Protein AF-0000000076599407 (afdb_homodimer)

Solvent-accessible surface area (backbone atoms only — not comparable to full-atom values): 10857 Å² total; per-residue (Å²): 114,56,77,75,60,57,83,47,80,87,43,58,66,70,56,34,50,52,48,50,48,40,48,52,50,46,65,68,53,85,47,37,65,60,35,19,53,42,29,48,51,42,21,50,52,31,44,50,53,22,51,53,41,62,70,47,72,90,51,58,64,52,60,31,49,18,54,22,26,17,29,44,22,24,20,53,44,35,41,38,49,22,49,44,26,49,52,52,40,57,50,48,72,65,35,73,89,56,64,80,76,72,77,128,111,57,74,78,59,57,82,46,78,88,43,59,66,70,57,35,51,53,49,49,50,42,46,50,50,46,65,68,53,85,48,35,64,60,36,20,53,42,29,49,52,41,20,51,51,30,45,51,51,22,50,53,42,64,69,47,71,90,52,58,65,51,59,30,48,18,54,22,27,17,29,43,23,24,21,52,45,33,43,38,49,21,50,44,26,49,51,52,40,58,50,48,72,65,34,74,89,54,63,79,75,72,76,128

Foldseek 3Di:
DQLVPPPPVVFDPVLVVLLSVLSVVLVPDDQLLVNLVSLLVNLVSLQVRLVVLCVDPPDDNVVSNVSSVVSNVVSVVSNVVSVVSVVVNVVLPPPVVDPPPPDD/DQLVPPDPVVFDPVLNVLLSVLSVVLVPDDQLLVNLVSLLVNLVSLQVRLVVLCVDPPDDNVVSNVVSVVSNVVSVVSNVVSVVSVVVNVVLCPPVVDPPPPDD

Radius of gyration: 18.5 Å; Cα contacts (8 Å, |Δi|>4): 239; chains: 2; bounding box: 39×59×47 Å

Structure (mmCIF, N/CA/C/O backbone):
data_AF-0000000076599407-model_v1
#
loop_
_entity.id
_entity.type
_entity.pdbx_description
1 polymer 'Uncharacterized protein'
#
loop_
_atom_site.group_PDB
_atom_site.id
_atom_site.type_symbol
_atom_site.label_atom_id
_atom_site.label_alt_id
_atom_site.label_comp_id
_atom_site.label_asym_id
_atom_site.label_entity_id
_atom_site.label_seq_id
_atom_site.pdbx_PDB_ins_code
_atom_site.Cartn_x
_atom_site.Cartn_y
_atom_site.Cartn_z
_atom_site.occupancy
_atom_site.B_iso_or_equiv
_atom_site.auth_seq_id
_atom_site.auth_comp_id
_atom_site.auth_asym_id
_atom_site.auth_atom_id
_atom_site.pdbx_PDB_model_num
ATOM 1 N N . MET A 1 1 ? 4.125 4.176 -12.742 1 31.23 1 MET A N 1
ATOM 2 C CA . MET A 1 1 ? 4.941 4.629 -11.617 1 31.23 1 MET A CA 1
ATOM 3 C C . MET A 1 1 ? 5.691 3.465 -10.984 1 31.23 1 MET A C 1
ATOM 5 O O . MET A 1 1 ? 5.105 2.408 -10.734 1 31.23 1 MET A O 1
ATOM 9 N N . THR A 1 2 ? 6.969 3.262 -11.211 1 39.69 2 THR A N 1
ATOM 10 C CA . THR A 1 2 ? 7.883 2.314 -10.578 1 39.69 2 THR A CA 1
ATOM 11 C C . THR A 1 2 ? 8.008 2.598 -9.086 1 39.69 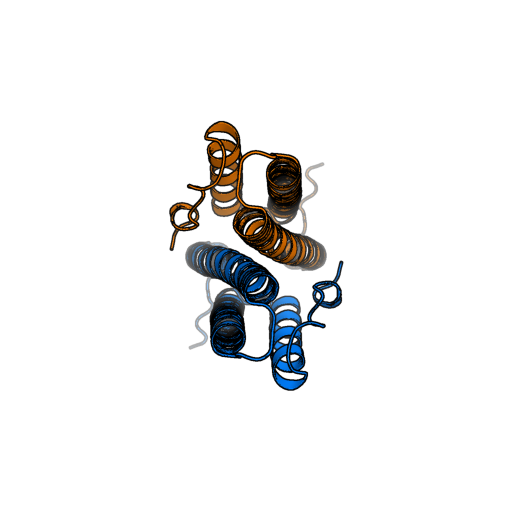2 THR A C 1
ATOM 13 O O . THR A 1 2 ? 7.574 3.65 -8.609 1 39.69 2 THR A O 1
ATOM 16 N N . ALA A 1 3 ? 8.266 1.554 -8.273 1 40.09 3 ALA A N 1
ATOM 17 C CA . ALA A 1 3 ? 8.68 1.825 -6.895 1 40.09 3 ALA A CA 1
ATOM 18 C C . ALA A 1 3 ? 9.359 3.186 -6.785 1 40.09 3 ALA A C 1
ATOM 20 O O . ALA A 1 3 ? 9.281 3.844 -5.746 1 40.09 3 ALA A O 1
ATOM 21 N N . ALA A 1 4 ? 9.82 3.668 -7.84 1 42.41 4 ALA A N 1
ATOM 22 C CA . ALA A 1 4 ? 10.617 4.883 -7.973 1 42.41 4 ALA A CA 1
ATOM 23 C C . ALA A 1 4 ? 9.742 6.129 -7.836 1 42.41 4 ALA A C 1
ATOM 25 O O . ALA A 1 4 ? 10.234 7.207 -7.492 1 42.41 4 ALA A O 1
ATOM 26 N N . ASP A 1 5 ? 8.5 5.879 -8.062 1 44.56 5 ASP A N 1
ATOM 27 C CA . ASP A 1 5 ? 7.742 7.121 -8.188 1 44.56 5 ASP A CA 1
ATOM 28 C C . ASP A 1 5 ? 7.117 7.516 -6.848 1 44.56 5 ASP A C 1
ATOM 30 O O . ASP A 1 5 ? 6.348 8.477 -6.777 1 44.56 5 ASP A O 1
ATOM 34 N N . VAL A 1 6 ? 7.281 6.707 -5.867 1 51.91 6 VAL A N 1
ATOM 35 C CA . VAL A 1 6 ? 6.805 7.168 -4.566 1 51.91 6 VAL A CA 1
ATOM 36 C C . VAL A 1 6 ? 7.762 8.219 -4.012 1 51.91 6 VAL A C 1
ATOM 38 O O . VAL A 1 6 ? 8.953 7.957 -3.83 1 51.91 6 VAL A O 1
ATOM 41 N N . PRO A 1 7 ? 7.348 9.484 -3.973 1 57.44 7 PRO A N 1
ATOM 42 C CA . PRO A 1 7 ? 8.289 10.492 -3.477 1 57.44 7 PRO A CA 1
ATOM 43 C C . PRO A 1 7 ? 8.766 10.211 -2.055 1 57.44 7 PRO A C 1
ATOM 45 O O . PRO A 1 7 ? 7.953 10.094 -1.135 1 57.44 7 PRO A O 1
ATOM 48 N N . PHE A 1 8 ? 10.094 9.812 -2.061 1 66.62 8 PHE A N 1
ATOM 49 C CA . PHE A 1 8 ? 10.719 9.594 -0.762 1 66.62 8 PHE A CA 1
ATOM 50 C C . PHE A 1 8 ? 11.531 10.812 -0.347 1 66.62 8 PHE A C 1
ATOM 52 O O . PHE A 1 8 ? 12.414 10.719 0.508 1 66.62 8 PHE A O 1
ATOM 59 N N . SER A 1 9 ? 11.188 11.898 -1.055 1 64.31 9 SER A N 1
ATOM 60 C CA . SER A 1 9 ? 12.016 13.086 -0.853 1 64.31 9 SER A CA 1
ATOM 61 C C . SER A 1 9 ? 11.875 13.625 0.566 1 64.31 9 SER A C 1
ATOM 63 O O . SER A 1 9 ? 12.727 14.375 1.04 1 64.31 9 SER A O 1
ATOM 65 N N . MET A 1 10 ? 10.891 13.234 1.186 1 64.94 10 MET A N 1
ATOM 66 C CA . MET A 1 10 ? 10.664 13.742 2.535 1 64.94 10 MET A CA 1
ATOM 67 C C . MET A 1 10 ? 11.445 12.93 3.562 1 64.94 10 MET A C 1
ATOM 69 O O . MET A 1 10 ? 11.516 13.312 4.734 1 64.94 10 MET A O 1
ATOM 73 N N . TYR A 1 11 ? 12.133 11.891 3.16 1 72.06 11 TYR A N 1
ATOM 74 C CA . TYR A 1 11 ? 12.859 11.008 4.062 1 72.06 11 TYR A CA 1
ATOM 75 C C . TYR A 1 11 ? 14.352 11.297 4.027 1 72.06 11 TYR A C 1
ATOM 77 O O . TYR A 1 11 ? 14.883 11.727 3 1 72.06 11 TYR A O 1
ATOM 85 N N . PRO A 1 12 ? 14.914 11.117 5.305 1 76.75 12 PRO A N 1
ATOM 86 C CA . PRO A 1 12 ? 16.375 11.031 5.215 1 76.75 12 PRO A CA 1
ATOM 87 C C . PRO A 1 12 ? 16.844 10.055 4.141 1 76.75 12 PRO A C 1
ATOM 89 O O . PRO A 1 12 ? 16.172 9.055 3.869 1 76.75 12 PRO A O 1
ATOM 92 N N . ARG A 1 13 ? 18.016 10.391 3.576 1 82.06 13 ARG A N 1
ATOM 93 C CA . ARG A 1 13 ? 18.547 9.633 2.449 1 82.06 13 ARG A CA 1
ATOM 94 C C . ARG A 1 13 ? 18.688 8.148 2.801 1 82.06 13 ARG A C 1
ATOM 96 O O . ARG A 1 13 ? 18.328 7.281 2 1 82.06 13 ARG A O 1
ATOM 103 N N . THR A 1 14 ? 19.141 7.91 3.967 1 83.12 14 THR A N 1
ATOM 104 C CA . THR A 1 14 ? 19.375 6.527 4.371 1 83.12 14 THR A CA 1
ATOM 105 C C . THR A 1 14 ? 18.078 5.742 4.402 1 83.12 14 THR A C 1
ATOM 107 O O . THR A 1 14 ? 18.031 4.586 3.977 1 83.12 14 THR A O 1
ATOM 110 N N . THR A 1 15 ? 17.031 6.328 4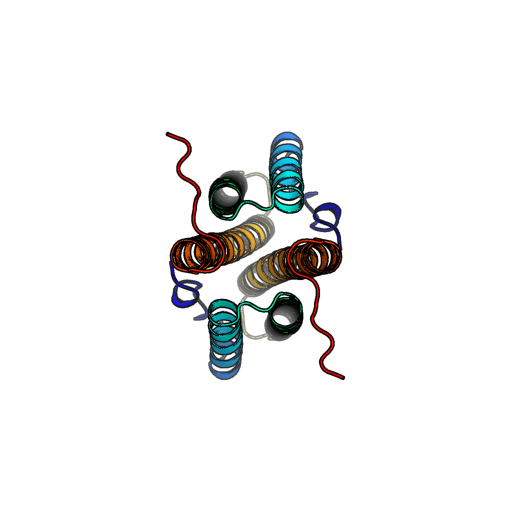.898 1 86.19 15 THR A N 1
ATOM 111 C CA . THR A 1 15 ? 15.727 5.691 4.957 1 86.19 15 THR A CA 1
ATOM 112 C C . THR A 1 15 ? 15.164 5.484 3.555 1 86.19 15 THR A C 1
ATOM 114 O O . THR A 1 15 ? 14.656 4.406 3.236 1 86.19 15 THR A O 1
ATOM 117 N N . ALA A 1 16 ? 15.32 6.512 2.771 1 87.62 16 ALA A N 1
ATOM 118 C CA . ALA A 1 16 ? 14.828 6.43 1.396 1 87.62 16 ALA A CA 1
ATOM 119 C C . ALA A 1 16 ? 15.516 5.293 0.64 1 87.62 16 ALA A C 1
ATOM 121 O O . ALA A 1 16 ? 14.859 4.535 -0.08 1 87.62 16 ALA A O 1
ATOM 122 N N . VAL A 1 17 ? 16.781 5.148 0.826 1 89.69 17 VAL A N 1
ATOM 123 C CA . VAL A 1 17 ? 17.547 4.117 0.144 1 89.69 17 VAL A CA 1
ATOM 124 C C . VAL A 1 17 ? 17.094 2.736 0.604 1 89.69 17 VAL A C 1
ATOM 126 O O . VAL A 1 17 ? 16.906 1.833 -0.215 1 89.69 17 VAL A O 1
ATOM 129 N N . ARG A 1 18 ? 16.906 2.576 1.875 1 91 18 ARG A N 1
ATOM 130 C CA . ARG A 1 18 ? 16.484 1.29 2.416 1 91 18 ARG A CA 1
ATOM 131 C C . ARG A 1 18 ? 15.109 0.901 1.878 1 91 18 ARG A C 1
ATOM 133 O O . ARG A 1 18 ? 14.891 -0.247 1.483 1 91 18 ARG A O 1
ATOM 140 N N . ILE A 1 19 ? 14.211 1.83 1.831 1 92.94 19 ILE A N 1
ATOM 141 C CA . ILE A 1 19 ? 12.859 1.585 1.356 1 92.94 19 ILE A CA 1
ATOM 142 C C . ILE A 1 19 ? 12.883 1.218 -0.125 1 92.94 19 ILE A C 1
ATOM 144 O O . ILE A 1 19 ? 12.258 0.24 -0.542 1 92.94 19 ILE A O 1
ATOM 148 N N . ARG A 1 20 ? 13.625 1.914 -0.907 1 91.31 20 ARG A N 1
ATOM 149 C CA . ARG A 1 20 ? 13.734 1.642 -2.338 1 91.31 20 ARG A CA 1
ATOM 150 C C . ARG A 1 20 ? 14.328 0.261 -2.588 1 91.31 20 ARG A C 1
ATOM 152 O O . ARG A 1 20 ? 13.898 -0.452 -3.496 1 91.31 20 ARG A O 1
ATOM 159 N N . ASP A 1 21 ? 15.273 -0.043 -1.817 1 92.88 21 ASP A N 1
ATOM 160 C CA . ASP A 1 21 ? 15.906 -1.353 -1.953 1 92.88 21 ASP A CA 1
ATOM 161 C C . ASP A 1 21 ? 14.906 -2.475 -1.668 1 92.88 21 ASP A C 1
ATOM 163 O O . ASP A 1 21 ? 14.836 -3.453 -2.414 1 92.88 21 ASP A O 1
ATOM 167 N N . LEU A 1 22 ? 14.164 -2.283 -0.607 1 95.12 22 LEU A N 1
ATOM 168 C CA . LEU A 1 22 ? 13.172 -3.289 -0.25 1 95.12 22 LEU A CA 1
ATOM 169 C C . LEU A 1 22 ? 12.109 -3.408 -1.335 1 95.12 22 LEU A C 1
ATOM 171 O O . LEU A 1 22 ? 11.711 -4.516 -1.705 1 95.12 22 LEU A O 1
ATOM 175 N N . MET A 1 23 ? 11.664 -2.305 -1.889 1 93.94 23 MET A N 1
ATOM 176 C CA . MET A 1 23 ? 10.688 -2.309 -2.967 1 93.94 23 MET A CA 1
ATOM 177 C C . MET A 1 23 ? 11.234 -3.002 -4.207 1 93.94 23 MET A C 1
ATOM 179 O O . MET A 1 23 ? 10.539 -3.789 -4.848 1 93.94 23 MET A O 1
ATOM 183 N N . ARG A 1 24 ? 12.477 -2.715 -4.52 1 92.62 24 ARG A N 1
ATOM 184 C CA . ARG A 1 24 ? 13.125 -3.354 -5.66 1 92.62 24 ARG A CA 1
ATOM 185 C C . ARG A 1 24 ? 13.195 -4.863 -5.473 1 92.62 24 ARG A C 1
ATOM 187 O O . ARG A 1 24 ? 12.898 -5.625 -6.395 1 92.62 24 ARG A O 1
ATOM 194 N N . ARG A 1 25 ? 13.609 -5.328 -4.375 1 94.56 25 ARG A N 1
ATOM 195 C CA . ARG A 1 25 ? 13.719 -6.754 -4.09 1 94.56 25 ARG A CA 1
ATOM 196 C C . ARG A 1 25 ? 12.352 -7.434 -4.148 1 94.56 25 ARG A C 1
ATOM 198 O O . ARG A 1 25 ? 12.234 -8.562 -4.629 1 94.56 25 ARG A O 1
ATOM 205 N N . CYS A 1 26 ? 11.312 -6.777 -3.635 1 94.19 26 CYS A N 1
ATOM 206 C CA . CYS A 1 26 ? 9.953 -7.293 -3.738 1 94.19 26 CYS A CA 1
ATOM 207 C C . CYS A 1 26 ? 9.555 -7.5 -5.195 1 94.19 26 CYS A C 1
ATOM 209 O O . CYS A 1 26 ? 8.859 -8.461 -5.52 1 94.19 26 CYS A O 1
ATOM 211 N N . ALA A 1 27 ? 10.023 -6.59 -6.012 1 91.5 27 ALA A N 1
ATOM 212 C CA . ALA A 1 27 ? 9.664 -6.625 -7.426 1 91.5 27 ALA A CA 1
ATOM 213 C C . ALA A 1 27 ? 10.391 -7.754 -8.156 1 91.5 27 ALA A C 1
ATOM 215 O O . ALA A 1 27 ? 9.898 -8.258 -9.164 1 91.5 27 ALA A O 1
ATOM 216 N N . ILE A 1 28 ? 11.477 -8.172 -7.633 1 90.69 28 ILE A N 1
ATOM 217 C CA . ILE A 1 28 ? 12.32 -9.133 -8.328 1 90.69 28 ILE A CA 1
ATOM 218 C C . ILE A 1 28 ? 11.945 -10.555 -7.898 1 90.69 28 ILE A C 1
ATOM 220 O O . ILE A 1 28 ? 11.961 -11.477 -8.711 1 90.69 28 ILE A O 1
ATOM 224 N N . THR A 1 29 ? 11.609 -10.758 -6.699 1 89.88 29 THR A N 1
ATOM 225 C CA . THR A 1 29 ? 11.352 -12.102 -6.188 1 89.88 29 THR A CA 1
ATOM 226 C C . THR A 1 29 ? 10 -12.625 -6.668 1 89.88 29 THR A C 1
ATOM 228 O O . THR A 1 29 ? 9.07 -11.844 -6.871 1 89.88 29 THR A O 1
ATOM 231 N N . HIS A 1 30 ? 9.891 -13.977 -6.816 1 84.62 30 HIS A N 1
ATOM 232 C CA . HIS A 1 30 ? 8.648 -14.633 -7.215 1 84.62 30 HIS A CA 1
ATOM 233 C C . HIS A 1 30 ? 8.18 -15.609 -6.145 1 84.62 30 HIS A C 1
ATOM 235 O O . HIS A 1 30 ? 7.156 -16.281 -6.316 1 84.62 30 HIS A O 1
ATOM 241 N N . ASP A 1 31 ? 8.914 -15.734 -5.176 1 89 31 ASP A N 1
ATOM 242 C CA . ASP A 1 31 ? 8.547 -16.578 -4.039 1 89 31 ASP A CA 1
ATOM 243 C C . ASP A 1 31 ? 7.652 -15.812 -3.064 1 89 31 ASP A C 1
ATOM 245 O O . ASP A 1 31 ? 8.039 -14.766 -2.547 1 89 31 ASP A O 1
ATOM 249 N N . HIS A 1 32 ? 6.516 -16.391 -2.84 1 91.12 32 HIS A N 1
ATOM 250 C CA . HIS A 1 32 ? 5.52 -15.742 -1.997 1 91.12 32 HIS A CA 1
ATOM 251 C C . HIS A 1 32 ? 6.035 -15.57 -0.572 1 91.12 32 HIS A C 1
ATOM 253 O O . HIS A 1 32 ? 5.766 -14.555 0.069 1 91.12 32 HIS A O 1
ATOM 259 N N . ALA A 1 33 ? 6.695 -16.562 -0.024 1 92.19 33 ALA A N 1
ATOM 260 C CA . ALA A 1 33 ? 7.199 -16.453 1.342 1 92.19 33 ALA A CA 1
ATOM 261 C C . ALA A 1 33 ? 8.242 -15.352 1.459 1 92.19 33 ALA A C 1
ATOM 263 O O . ALA A 1 33 ? 8.211 -14.555 2.398 1 92.19 33 ALA A O 1
ATOM 264 N N . GLU A 1 34 ? 9.141 -15.383 0.559 1 95.31 34 GLU A N 1
ATOM 265 C CA . GLU A 1 34 ? 10.18 -14.352 0.545 1 95.31 34 GLU A CA 1
ATOM 266 C C . GLU A 1 34 ? 9.57 -12.961 0.373 1 95.31 34 GLU A C 1
ATOM 268 O O . GLU A 1 34 ? 9.961 -12.016 1.063 1 95.31 34 GLU A O 1
ATOM 273 N N . ARG A 1 35 ? 8.68 -12.805 -0.542 1 95.44 35 ARG A N 1
ATOM 274 C CA . ARG A 1 35 ? 8.055 -11.5 -0.773 1 95.44 35 ARG A CA 1
ATOM 275 C C . ARG A 1 35 ? 7.293 -11.031 0.462 1 95.44 35 ARG A C 1
ATOM 277 O O . ARG A 1 35 ? 7.359 -9.859 0.83 1 95.44 35 ARG A O 1
ATOM 284 N N . ALA A 1 36 ? 6.621 -11.938 1.085 1 95.38 36 ALA A N 1
ATOM 285 C CA . ALA A 1 36 ? 5.922 -11.586 2.316 1 95.38 36 ALA A CA 1
ATOM 286 C C . ALA A 1 36 ? 6.895 -11.047 3.365 1 95.38 36 ALA A C 1
ATOM 288 O O . ALA A 1 36 ? 6.625 -10.039 4.016 1 95.38 36 ALA A O 1
ATOM 289 N N . ALA A 1 37 ? 7.957 -11.734 3.525 1 96.94 37 ALA A N 1
ATOM 290 C CA . ALA A 1 37 ? 8.961 -11.312 4.504 1 96.94 37 ALA A CA 1
ATOM 291 C C . ALA A 1 37 ? 9.516 -9.938 4.168 1 96.94 37 ALA A C 1
ATOM 293 O O . ALA A 1 37 ? 9.688 -9.094 5.051 1 96.94 37 ALA A O 1
ATOM 294 N N . LEU A 1 38 ? 9.805 -9.711 2.918 1 97.12 38 LEU A N 1
ATOM 295 C CA . LEU A 1 38 ? 10.297 -8.414 2.459 1 97.12 38 LEU A CA 1
ATOM 296 C C . LEU A 1 38 ? 9.266 -7.32 2.709 1 97.12 38 LEU A C 1
ATOM 298 O O . LEU A 1 38 ? 9.609 -6.219 3.139 1 97.12 38 LEU A O 1
ATOM 302 N N . LEU A 1 39 ? 8.062 -7.609 2.43 1 96.62 39 LEU A N 1
ATOM 303 C CA . LEU A 1 39 ? 6.988 -6.645 2.635 1 96.62 39 LEU A CA 1
ATOM 304 C C . LEU A 1 39 ? 6.828 -6.316 4.113 1 96.62 39 LEU A C 1
ATOM 306 O O . LEU A 1 39 ? 6.594 -5.16 4.477 1 96.62 39 LEU A O 1
ATOM 310 N N . GLU A 1 40 ? 7.027 -7.273 4.996 1 97 40 GLU A N 1
ATOM 311 C CA . GLU A 1 40 ? 6.973 -7.02 6.43 1 97 40 GLU A CA 1
ATOM 312 C C . GLU A 1 40 ? 8.102 -6.098 6.871 1 97 40 GLU A C 1
ATOM 314 O O . GLU A 1 40 ? 7.895 -5.191 7.68 1 97 40 GLU A O 1
ATOM 319 N N . ARG A 1 41 ? 9.211 -6.336 6.391 1 97 41 ARG A N 1
ATOM 320 C CA . ARG A 1 41 ? 10.336 -5.453 6.68 1 97 41 ARG A CA 1
ATOM 321 C C . ARG A 1 41 ? 10.078 -4.047 6.145 1 97 41 ARG A C 1
ATOM 323 O O . ARG A 1 41 ? 10.422 -3.057 6.793 1 97 41 ARG A O 1
ATOM 330 N N . LEU A 1 42 ? 9.547 -3.955 4.961 1 95.94 42 LEU A N 1
ATOM 331 C CA . LEU A 1 42 ? 9.211 -2.668 4.363 1 95.94 42 LEU A CA 1
ATOM 332 C C . LEU A 1 42 ? 8.211 -1.912 5.23 1 95.94 42 LEU A C 1
ATOM 334 O O . LEU A 1 42 ? 8.391 -0.723 5.5 1 95.94 42 LEU A O 1
ATOM 338 N N . ALA A 1 43 ? 7.18 -2.578 5.656 1 95.69 43 ALA A N 1
ATOM 339 C CA . ALA A 1 43 ? 6.191 -1.955 6.531 1 95.69 43 ALA A CA 1
ATOM 340 C C . ALA A 1 43 ? 6.84 -1.433 7.809 1 95.69 43 ALA A C 1
ATOM 342 O O . ALA A 1 43 ? 6.543 -0.32 8.25 1 95.69 43 ALA A O 1
ATOM 343 N N . ALA A 1 44 ? 7.664 -2.229 8.359 1 96.06 44 ALA A N 1
ATOM 344 C CA . ALA A 1 44 ? 8.359 -1.83 9.578 1 96.06 44 ALA A CA 1
ATOM 345 C C . ALA A 1 44 ? 9.211 -0.588 9.344 1 96.06 44 ALA A C 1
ATOM 347 O O . ALA A 1 44 ? 9.273 0.302 10.195 1 96.06 44 ALA A O 1
ATOM 348 N N . GLU A 1 45 ? 9.922 -0.553 8.266 1 95.12 45 GLU A N 1
ATOM 349 C CA . GLU A 1 45 ? 10.742 0.601 7.922 1 95.12 45 GLU A CA 1
ATOM 350 C C . GLU A 1 45 ? 9.898 1.855 7.742 1 95.12 45 GLU A C 1
ATOM 352 O O . GLU A 1 45 ? 10.297 2.945 8.156 1 95.12 45 GLU A O 1
ATOM 357 N N . LEU A 1 46 ? 8.789 1.747 7.094 1 93.56 46 LEU A N 1
ATOM 358 C CA . LEU A 1 46 ? 7.867 2.863 6.91 1 93.56 46 LEU A CA 1
ATOM 359 C C . LEU A 1 46 ? 7.336 3.355 8.258 1 93.56 46 LEU A C 1
ATOM 361 O O . LEU A 1 46 ? 7.27 4.562 8.5 1 93.56 46 LEU A O 1
ATOM 365 N N . ASP A 1 47 ? 7.035 2.447 9.156 1 93.94 47 ASP A N 1
ATOM 366 C CA . ASP A 1 47 ? 6.574 2.811 10.492 1 93.94 47 ASP A CA 1
ATOM 367 C C . ASP A 1 47 ? 7.664 3.553 11.266 1 93.94 47 ASP A C 1
ATOM 369 O O . ASP A 1 47 ? 7.383 4.531 11.961 1 93.94 47 ASP A O 1
ATOM 373 N N . ARG A 1 48 ? 8.828 3.053 11.211 1 93.62 48 ARG A N 1
ATOM 374 C CA . ARG A 1 48 ? 9.945 3.703 11.891 1 93.62 48 ARG A CA 1
ATOM 375 C C . ARG A 1 48 ? 10.156 5.121 11.367 1 93.62 48 ARG A C 1
ATOM 377 O O . ARG A 1 48 ? 10.352 6.055 12.148 1 93.62 48 ARG A O 1
ATOM 384 N N . ALA A 1 49 ? 10.117 5.246 10.055 1 91.5 49 ALA A N 1
ATOM 385 C CA . ALA A 1 49 ? 10.281 6.562 9.445 1 91.5 49 ALA A CA 1
ATOM 386 C C . ALA A 1 49 ? 9.195 7.523 9.914 1 91.5 49 ALA A C 1
ATOM 388 O O . ALA A 1 49 ? 9.461 8.703 10.164 1 91.5 49 ALA A O 1
ATOM 389 N N . ALA A 1 50 ? 7.973 7.047 9.984 1 91.62 50 ALA A N 1
ATOM 390 C CA . ALA A 1 50 ? 6.859 7.867 10.453 1 91.62 50 ALA A CA 1
ATOM 391 C C . ALA A 1 50 ? 7.09 8.32 11.898 1 91.62 50 ALA A C 1
ATOM 393 O O . ALA A 1 50 ? 6.879 9.492 12.219 1 91.62 50 ALA A O 1
ATOM 394 N N . ARG A 1 51 ? 7.52 7.48 12.719 1 92.44 51 ARG A N 1
ATOM 395 C CA . ARG A 1 51 ? 7.789 7.801 14.117 1 92.44 51 ARG A CA 1
ATOM 396 C C . ARG A 1 51 ? 8.906 8.828 14.234 1 92.44 51 ARG A C 1
ATOM 398 O O . ARG A 1 51 ? 8.82 9.766 15.031 1 92.44 51 ARG A O 1
ATOM 405 N N . ASP A 1 52 ? 9.945 8.578 13.477 1 88 52 ASP A N 1
ATOM 406 C CA . ASP A 1 52 ? 11.078 9.508 13.492 1 88 52 ASP A CA 1
ATOM 407 C C . ASP A 1 52 ? 10.633 10.914 13.102 1 88 52 ASP A C 1
ATOM 409 O O . ASP A 1 52 ? 11.109 11.898 13.664 1 88 52 ASP A O 1
ATOM 413 N N . LEU A 1 53 ? 9.75 11.008 12.117 1 86.62 53 LEU A N 1
ATOM 414 C CA . LEU A 1 53 ? 9.234 12.297 11.672 1 86.62 53 LEU A CA 1
ATOM 415 C C . LEU A 1 53 ? 8.43 12.969 12.781 1 86.62 53 LEU A C 1
ATOM 417 O O . LEU A 1 53 ? 8.547 14.18 12.984 1 86.62 53 LEU A O 1
ATOM 421 N N . LEU A 1 54 ? 7.715 12.234 13.453 1 90.06 54 LEU A N 1
ATOM 422 C CA . LEU A 1 54 ? 6.855 12.781 14.5 1 90.06 54 LEU A CA 1
ATOM 423 C C . LEU A 1 54 ? 7.68 13.203 15.711 1 90.06 54 LEU A C 1
ATOM 425 O O . LEU A 1 54 ? 7.297 14.125 16.438 1 90.06 54 LEU A O 1
ATOM 429 N N . ASP A 1 55 ? 8.711 12.648 15.867 1 86.06 55 ASP A N 1
ATOM 430 C CA . ASP A 1 55 ? 9.57 12.961 17 1 86.06 55 ASP A CA 1
ATOM 431 C C . ASP A 1 55 ? 10.477 14.156 16.688 1 86.06 55 ASP A C 1
ATOM 433 O O . ASP A 1 55 ? 11.086 14.727 17.594 1 86.06 55 ASP A O 1
ATOM 437 N N . ASN A 1 56 ? 10.531 14.477 15.359 1 76 56 ASN A N 1
ATOM 438 C CA . ASN A 1 56 ? 11.383 15.602 14.969 1 76 56 ASN A CA 1
ATOM 439 C C . ASN A 1 56 ? 10.672 16.938 15.164 1 76 56 ASN A C 1
ATOM 441 O O . ASN A 1 56 ? 9.523 17.094 14.742 1 76 56 ASN A O 1
ATOM 445 N N . ARG A 1 57 ? 11.227 17.891 15.93 1 67.12 57 ARG A N 1
ATOM 446 C CA . ARG A 1 57 ? 10.609 19.109 16.453 1 67.12 57 ARG A CA 1
ATOM 447 C C . ARG A 1 57 ? 10.727 20.266 15.445 1 67.12 57 ARG A C 1
ATOM 449 O O . ARG A 1 57 ? 9.828 21.094 15.336 1 67.12 57 ARG A O 1
ATOM 456 N N . PRO A 1 58 ? 11.719 20.203 14.578 1 68.12 58 PRO A N 1
ATOM 457 C CA . PRO A 1 58 ? 11.883 21.484 13.914 1 68.12 58 PRO A CA 1
ATOM 458 C C . PRO A 1 58 ? 10.852 21.719 12.812 1 68.12 58 PRO A C 1
ATOM 460 O O . PRO A 1 58 ? 10.727 22.844 12.305 1 68.12 58 PRO A O 1
ATOM 463 N N . THR A 1 59 ? 10.023 20.766 12.445 1 66.38 59 THR A N 1
ATOM 464 C CA . THR A 1 59 ? 9.055 20.938 11.367 1 66.38 59 THR A CA 1
ATOM 465 C C . THR A 1 59 ? 7.684 21.297 11.93 1 66.38 59 THR A C 1
ATOM 467 O O . THR A 1 59 ? 7.352 20.938 13.055 1 66.38 59 THR A O 1
ATOM 470 N N . GLU A 1 60 ? 7.027 22.188 11.18 1 84.44 60 GLU A N 1
ATOM 471 C CA . GLU A 1 60 ? 5.664 22.531 11.555 1 84.44 60 GLU A CA 1
ATOM 472 C C . GLU A 1 60 ? 4.828 21.281 11.82 1 84.44 60 GLU A C 1
ATOM 474 O O . GLU A 1 60 ? 4.898 20.312 11.07 1 84.44 60 GLU A O 1
ATOM 479 N N . GLU A 1 61 ? 4.238 21.375 12.883 1 86.06 61 GLU A N 1
ATOM 480 C CA . GLU A 1 61 ? 3.527 20.203 13.398 1 86.06 61 GLU A CA 1
ATOM 481 C C . GLU A 1 61 ? 2.576 19.625 12.352 1 86.06 61 GLU A C 1
ATOM 483 O O . GLU A 1 61 ? 2.514 18.422 12.164 1 86.06 61 GLU A O 1
ATOM 488 N N . CYS A 1 62 ? 1.881 20.5 11.656 1 88.12 62 CYS A N 1
ATOM 489 C CA . CYS A 1 62 ? 0.916 20.031 10.664 1 88.12 62 CYS A CA 1
ATOM 490 C C . CYS A 1 62 ? 1.615 19.312 9.523 1 88.12 62 CYS A C 1
ATOM 492 O O . CYS A 1 62 ? 1.15 18.266 9.07 1 88.12 62 CYS A O 1
ATOM 494 N N . SER A 1 63 ? 2.711 19.797 9.094 1 86.81 63 SER A N 1
ATOM 495 C CA . SER A 1 63 ? 3.479 19.188 8.023 1 86.81 63 SER A CA 1
ATOM 496 C C . SER A 1 63 ? 4.047 17.828 8.461 1 86.81 63 SER A C 1
ATOM 498 O O . SER A 1 63 ? 4.051 16.875 7.688 1 86.81 63 SER A O 1
ATOM 500 N N . ARG A 1 64 ? 4.453 17.797 9.68 1 88.06 64 ARG A N 1
ATOM 501 C CA . ARG A 1 64 ? 5.004 16.547 10.211 1 88.06 64 ARG A CA 1
ATOM 502 C C . ARG A 1 64 ? 3.932 15.469 10.305 1 88.06 64 ARG A C 1
ATOM 504 O O . ARG A 1 64 ? 4.16 14.328 9.914 1 88.06 64 ARG A O 1
ATOM 511 N N . ARG A 1 65 ? 2.855 15.875 10.789 1 88.75 65 ARG A N 1
ATOM 512 C CA . ARG A 1 65 ? 1.742 14.938 10.922 1 88.75 65 ARG A CA 1
ATOM 513 C C . ARG A 1 65 ? 1.276 14.445 9.555 1 88.75 65 ARG A C 1
ATOM 515 O O . ARG A 1 65 ? 0.937 13.266 9.398 1 88.75 65 ARG A O 1
ATOM 522 N N . GLU A 1 66 ? 1.289 15.32 8.656 1 89 66 GLU A N 1
ATOM 523 C CA . GLU A 1 66 ? 0.895 14.984 7.293 1 89 66 GLU A CA 1
ATOM 524 C C . GLU A 1 66 ? 1.842 13.953 6.68 1 89 66 GLU A C 1
ATOM 526 O O . GLU A 1 66 ? 1.399 12.938 6.141 1 89 66 GLU A O 1
ATOM 531 N N . LEU A 1 67 ? 3.061 14.234 6.789 1 88.56 67 LEU A N 1
ATOM 532 C CA . LEU A 1 67 ? 4.059 13.328 6.23 1 88.56 67 LEU A CA 1
ATOM 533 C C . LEU A 1 67 ? 4.016 11.969 6.93 1 88.56 67 LEU A C 1
ATOM 535 O O . LEU A 1 67 ? 4.074 10.93 6.273 1 88.56 67 LEU A O 1
ATOM 539 N N . ALA A 1 68 ? 3.904 12.016 8.188 1 89.94 68 ALA A N 1
ATOM 540 C CA . ALA A 1 68 ? 3.826 10.773 8.953 1 89.94 68 ALA A CA 1
ATOM 541 C C . ALA A 1 68 ? 2.592 9.961 8.562 1 89.94 68 ALA A C 1
ATOM 543 O O . ALA A 1 68 ? 2.656 8.734 8.445 1 89.94 68 ALA A O 1
ATOM 544 N N . ALA A 1 69 ? 1.528 10.602 8.359 1 89.69 69 ALA A N 1
ATOM 545 C CA . ALA A 1 69 ? 0.294 9.93 7.961 1 89.69 69 ALA A CA 1
ATOM 546 C C . ALA A 1 69 ? 0.459 9.242 6.609 1 89.69 69 ALA A C 1
ATOM 548 O O . ALA A 1 69 ? -0.054 8.141 6.398 1 89.69 69 ALA A O 1
ATOM 549 N N . GLY A 1 70 ? 1.12 9.906 5.707 1 89.69 70 GLY A N 1
ATOM 550 C CA . GLY A 1 70 ? 1.418 9.273 4.434 1 89.69 70 GLY A CA 1
ATOM 551 C C . GLY A 1 70 ? 2.189 7.977 4.574 1 89.69 70 GLY A C 1
ATOM 552 O O . GLY A 1 70 ? 1.848 6.973 3.941 1 89.69 70 GLY A O 1
ATOM 553 N N . LEU A 1 71 ? 3.098 8 5.422 1 90.75 71 LEU A N 1
ATOM 554 C CA . LEU A 1 71 ? 3.934 6.824 5.652 1 90.75 71 LEU A CA 1
ATOM 555 C C . LEU A 1 71 ? 3.139 5.719 6.332 1 90.75 71 LEU A C 1
ATOM 557 O O . LEU A 1 71 ? 3.252 4.547 5.961 1 90.75 71 LEU A O 1
ATOM 561 N N . HIS A 1 72 ? 2.344 6.059 7.27 1 90.5 72 HIS A N 1
ATOM 562 C CA . HIS A 1 72 ? 1.491 5.078 7.93 1 90.5 72 HIS A CA 1
ATOM 563 C C . HIS A 1 72 ? 0.511 4.449 6.945 1 90.5 72 HIS A C 1
ATOM 565 O O . HIS A 1 72 ? 0.241 3.248 7.016 1 90.5 72 HIS A O 1
ATOM 571 N N . GLY A 1 73 ? -0.029 5.289 6.141 1 89.75 73 GLY A N 1
ATOM 572 C CA . GLY A 1 73 ? -0.893 4.762 5.098 1 89.75 73 GLY A CA 1
ATOM 573 C C . GLY A 1 73 ? -0.196 3.754 4.199 1 89.75 73 GLY A C 1
ATOM 574 O O . GLY A 1 73 ? -0.756 2.701 3.887 1 89.75 73 GLY A O 1
ATOM 575 N N . GLN A 1 74 ? 0.985 4.082 3.795 1 90.81 74 GLN A N 1
ATOM 576 C CA . GLN A 1 74 ? 1.771 3.146 2.998 1 90.81 74 GLN A CA 1
ATOM 577 C C . GLN A 1 74 ? 2.008 1.843 3.756 1 90.8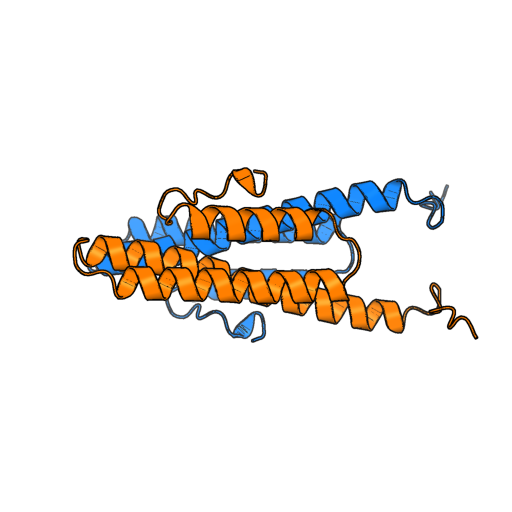1 74 GLN A C 1
ATOM 579 O O . GLN A 1 74 ? 1.757 0.758 3.229 1 90.81 74 GLN A O 1
ATOM 584 N N . ALA A 1 75 ? 2.447 1.981 4.98 1 92.12 75 ALA A N 1
ATOM 585 C CA . ALA A 1 75 ? 2.748 0.802 5.789 1 92.12 75 ALA A CA 1
ATOM 586 C C . ALA A 1 75 ? 1.522 -0.096 5.926 1 92.12 75 ALA A C 1
ATOM 588 O O . ALA A 1 75 ? 1.631 -1.321 5.836 1 92.12 75 ALA A O 1
ATOM 589 N N . GLY A 1 76 ? 0.404 0.515 6.191 1 91.38 76 GLY A N 1
ATOM 590 C CA . GLY A 1 76 ? -0.828 -0.249 6.305 1 91.38 76 GLY A CA 1
ATOM 591 C C . GLY A 1 76 ? -1.136 -1.073 5.07 1 91.38 76 GLY A C 1
ATOM 592 O O . GLY A 1 76 ? -1.495 -2.248 5.176 1 91.38 76 GLY A O 1
ATOM 593 N N . MET A 1 77 ? -1 -0.472 3.889 1 91.88 77 MET A N 1
ATOM 594 C CA . MET A 1 77 ? -1.265 -1.2 2.65 1 91.88 77 MET A CA 1
ATOM 595 C C . MET A 1 77 ? -0.222 -2.289 2.426 1 91.88 77 MET A C 1
ATOM 597 O O . MET A 1 77 ? -0.547 -3.377 1.945 1 91.88 77 MET A O 1
ATOM 601 N N . VAL A 1 78 ? 1.015 -2.023 2.713 1 93.5 78 VAL A N 1
ATOM 602 C CA . VAL A 1 78 ? 2.084 -3.008 2.578 1 93.5 78 VAL A CA 1
ATOM 603 C C . VAL A 1 78 ? 1.769 -4.234 3.432 1 93.5 78 VAL A C 1
ATOM 605 O O . VAL A 1 78 ? 1.954 -5.371 2.988 1 93.5 78 VAL A O 1
ATOM 608 N N . ARG A 1 79 ? 1.269 -4.055 4.633 1 93.88 79 ARG A N 1
ATOM 609 C CA . ARG A 1 79 ? 0.903 -5.176 5.492 1 93.88 79 ARG A CA 1
ATOM 610 C C . ARG A 1 79 ? -0.226 -5.992 4.875 1 93.88 79 ARG A C 1
ATOM 612 O O . ARG A 1 79 ? -0.221 -7.223 4.949 1 93.88 79 ARG A O 1
ATOM 619 N N . PHE A 1 80 ? -1.186 -5.285 4.344 1 92.56 80 PHE A N 1
ATOM 620 C CA . PHE A 1 80 ? -2.26 -5.977 3.643 1 92.56 80 PHE A CA 1
ATOM 621 C C . PHE A 1 80 ? -1.7 -6.883 2.553 1 92.56 80 PHE A C 1
ATOM 623 O O . PHE A 1 80 ? -2.107 -8.039 2.43 1 92.56 80 PHE A O 1
ATOM 630 N N . PHE A 1 81 ? -0.781 -6.438 1.816 1 94.62 81 PHE A N 1
ATOM 631 C CA . PHE A 1 81 ? -0.234 -7.223 0.714 1 94.62 81 PHE A CA 1
ATOM 632 C C . PHE A 1 81 ? 0.662 -8.336 1.235 1 94.62 81 PHE A C 1
ATOM 634 O O . PHE A 1 81 ? 0.726 -9.414 0.643 1 94.62 81 PHE A O 1
ATOM 641 N N . ALA A 1 82 ? 1.412 -8.062 2.289 1 94.19 82 ALA A N 1
ATOM 642 C CA . ALA A 1 82 ? 2.16 -9.148 2.912 1 94.19 82 ALA A CA 1
ATOM 643 C C . ALA A 1 82 ? 1.237 -10.312 3.283 1 94.19 82 ALA A C 1
ATOM 645 O O . ALA A 1 82 ? 1.576 -11.477 3.064 1 94.19 82 ALA A O 1
ATOM 646 N N . ASP A 1 83 ? 0.082 -9.977 3.809 1 91.94 83 ASP A N 1
ATOM 647 C CA . ASP A 1 83 ? -0.903 -11 4.164 1 91.94 83 ASP A CA 1
ATOM 648 C C . ASP A 1 83 ? -1.406 -11.727 2.922 1 91.94 83 ASP A C 1
ATOM 650 O O . ASP A 1 83 ? -1.642 -12.938 2.961 1 91.94 83 ASP A O 1
ATOM 654 N N . LEU A 1 84 ? -1.606 -10.977 1.851 1 92.44 84 LEU A N 1
ATOM 655 C CA . LEU A 1 84 ? -2.031 -11.602 0.604 1 92.44 84 LEU A CA 1
ATOM 656 C C . LEU A 1 84 ? -0.997 -12.617 0.124 1 92.44 84 LEU A C 1
ATOM 658 O O . LEU A 1 84 ? -1.353 -13.711 -0.324 1 92.44 84 LEU A O 1
ATOM 662 N N . GLU A 1 85 ? 0.251 -12.25 0.212 1 92.12 85 GLU A N 1
ATOM 663 C CA . GLU A 1 85 ? 1.328 -13.156 -0.172 1 92.12 85 GLU A CA 1
ATOM 664 C C . GLU A 1 85 ? 1.298 -14.43 0.663 1 92.12 85 GLU A C 1
ATOM 666 O O . GLU A 1 85 ? 1.495 -15.531 0.136 1 92.12 85 GLU A O 1
ATOM 671 N N . ARG A 1 86 ? 1.086 -14.32 1.917 1 90.31 86 ARG A N 1
ATOM 672 C CA . ARG A 1 86 ? 1.013 -15.477 2.795 1 90.31 86 ARG A CA 1
ATOM 673 C C . ARG A 1 86 ? -0.155 -16.391 2.412 1 90.31 86 ARG A C 1
ATOM 675 O O . ARG A 1 86 ? -0.031 -17.609 2.432 1 90.31 86 ARG A O 1
ATOM 682 N N . ARG A 1 87 ? -1.227 -15.797 2.08 1 87.38 87 ARG A N 1
ATOM 683 C CA . ARG A 1 87 ? -2.395 -16.562 1.658 1 87.38 87 ARG A CA 1
ATOM 684 C C . ARG A 1 87 ? -2.131 -17.281 0.342 1 87.38 87 ARG A C 1
ATOM 686 O O . ARG A 1 87 ? -2.516 -18.438 0.175 1 87.38 87 ARG A O 1
ATOM 693 N N . ASP A 1 88 ? -1.535 -16.547 -0.577 1 87 88 ASP A N 1
ATOM 694 C CA . ASP A 1 88 ? -1.214 -17.156 -1.863 1 87 88 ASP A CA 1
ATOM 695 C C . ASP A 1 88 ? -0.228 -18.312 -1.692 1 87 88 ASP A C 1
ATOM 697 O O . ASP A 1 88 ? -0.333 -19.328 -2.379 1 87 88 ASP A O 1
ATOM 701 N N . ARG A 1 89 ? 0.668 -18.188 -0.781 1 86.56 89 ARG A N 1
ATOM 702 C CA . ARG A 1 89 ? 1.604 -19.266 -0.478 1 86.56 89 ARG A CA 1
ATOM 703 C C . ARG A 1 89 ? 0.87 -20.5 0.033 1 86.56 89 ARG A C 1
ATOM 705 O O . ARG A 1 89 ? 1.168 -21.609 -0.382 1 86.56 89 ARG A O 1
ATOM 712 N N . ALA A 1 90 ? 0.011 -20.25 0.911 1 84.38 90 ALA A N 1
ATOM 713 C CA . ALA A 1 90 ? -0.761 -21.359 1.484 1 84.38 90 ALA A CA 1
ATOM 714 C C . ALA A 1 90 ? -1.567 -22.078 0.41 1 84.38 90 ALA A C 1
ATOM 716 O O . ALA A 1 90 ? -1.688 -23.297 0.436 1 84.38 90 ALA A O 1
ATOM 717 N N . ARG A 1 91 ? -2.029 -21.391 -0.517 1 81.69 91 ARG A N 1
ATOM 718 C CA . ARG A 1 91 ? -2.812 -21.969 -1.605 1 81.69 91 ARG A CA 1
ATOM 719 C C . ARG A 1 91 ? -1.929 -22.797 -2.539 1 81.69 91 ARG A C 1
ATOM 721 O O . ARG A 1 91 ? -2.355 -23.828 -3.057 1 81.69 91 ARG A O 1
ATOM 728 N N . GLN A 1 92 ? -0.736 -22.297 -2.889 1 76.88 92 GLN A N 1
ATOM 729 C CA . GLN A 1 92 ? 0.202 -23 -3.752 1 76.88 92 GLN A CA 1
ATOM 730 C C . GLN A 1 92 ? 0.651 -24.312 -3.113 1 76.88 92 GLN A C 1
ATOM 732 O O . GLN A 1 92 ? 0.927 -25.297 -3.814 1 76.88 92 GLN A O 1
ATOM 737 N N . ALA A 1 93 ? 0.781 -24.266 -1.886 1 72.62 93 ALA A N 1
ATOM 738 C CA . ALA A 1 93 ? 1.204 -25.469 -1.175 1 72.62 93 ALA A CA 1
ATOM 739 C C . ALA A 1 93 ? 0.152 -26.562 -1.283 1 72.62 93 ALA A C 1
ATOM 741 O O . ALA A 1 93 ? 0.477 -27.75 -1.224 1 72.62 93 ALA A O 1
ATOM 742 N N . PHE A 1 94 ? -1.04 -26.172 -1.461 1 65.94 94 PHE A N 1
ATOM 743 C CA . PHE A 1 94 ? -2.109 -27.172 -1.552 1 65.94 94 PHE A CA 1
ATOM 744 C C . PHE A 1 94 ? -2.457 -27.453 -3.006 1 65.94 94 PHE A C 1
ATOM 746 O O . PHE A 1 94 ? -3.322 -28.281 -3.289 1 65.94 94 PHE A O 1
ATOM 753 N N . ASP A 1 95 ? -1.908 -26.547 -3.891 1 57.66 95 ASP A N 1
ATOM 754 C CA . ASP A 1 95 ? -2.203 -26.797 -5.301 1 57.66 95 ASP A CA 1
ATOM 755 C C . ASP A 1 95 ? -1.545 -28.078 -5.781 1 57.66 95 ASP A C 1
ATOM 757 O O . ASP A 1 95 ? -0.318 -28.203 -5.781 1 57.66 95 ASP A O 1
ATOM 761 N N . PRO A 1 96 ? -2.266 -29.125 -5.891 1 54.16 96 PRO A N 1
ATOM 762 C CA . PRO A 1 96 ? -1.81 -30.469 -6.281 1 54.16 96 PRO A CA 1
ATOM 763 C C . PRO A 1 96 ? -0.937 -30.438 -7.535 1 54.16 96 PRO A C 1
ATOM 765 O O . PRO A 1 96 ? -0.135 -31.359 -7.746 1 54.16 96 PRO A O 1
ATOM 768 N N . ALA A 1 97 ? -1.154 -29.594 -8.391 1 52.72 97 ALA A N 1
ATOM 769 C CA . ALA A 1 97 ? -0.445 -29.625 -9.664 1 52.72 97 ALA A CA 1
ATOM 770 C C . ALA A 1 97 ? 0.997 -29.156 -9.5 1 52.72 97 ALA A C 1
ATOM 772 O O . ALA A 1 97 ? 1.823 -29.344 -10.398 1 52.72 97 ALA A O 1
ATOM 773 N N . HIS A 1 98 ? 1.359 -28.516 -8.531 1 48.06 98 HIS A N 1
ATOM 774 C CA . HIS A 1 98 ? 2.742 -28.141 -8.258 1 48.06 98 HIS A CA 1
ATOM 775 C C . HIS A 1 98 ? 3.207 -28.719 -6.922 1 48.06 98 HIS A C 1
ATOM 777 O O . HIS A 1 98 ? 3.307 -28 -5.93 1 48.06 98 HIS A O 1
ATOM 783 N N . PRO A 1 99 ? 3.273 -30.078 -6.965 1 47.38 99 PRO A N 1
ATOM 784 C CA . PRO A 1 99 ? 3.688 -30.75 -5.727 1 47.38 99 PRO A CA 1
ATOM 785 C C . PRO A 1 99 ? 5.109 -30.391 -5.305 1 47.38 99 PRO A C 1
ATOM 787 O O . PRO A 1 99 ? 5.945 -30.078 -6.156 1 47.38 99 PRO A O 1
ATOM 790 N N . ARG A 1 10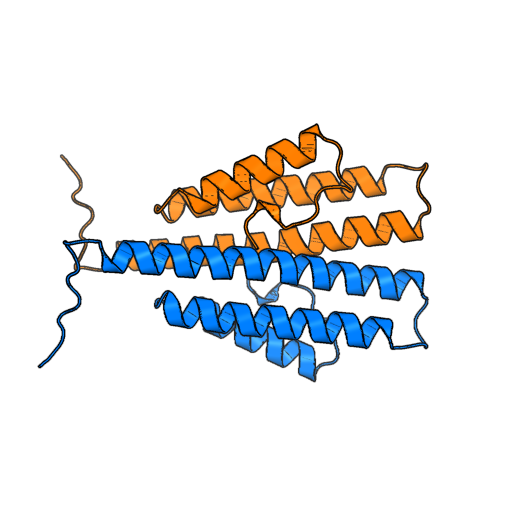0 ? 5.348 -29.625 -4.207 1 47.22 100 ARG A N 1
ATOM 791 C CA . ARG A 1 100 ? 6.707 -29.438 -3.711 1 47.22 100 ARG A CA 1
ATOM 792 C C . ARG A 1 100 ? 7.492 -30.75 -3.748 1 47.22 100 ARG A C 1
ATOM 794 O O . ARG A 1 100 ? 7.094 -31.734 -3.127 1 47.22 100 ARG A O 1
ATOM 801 N N . VAL A 1 101 ? 8.266 -30.922 -4.777 1 41.16 101 VAL A N 1
ATOM 802 C CA . VAL A 1 101 ? 9.195 -32.062 -4.812 1 41.16 101 VAL A CA 1
ATOM 803 C C . VAL A 1 101 ? 10.156 -31.953 -3.635 1 41.16 101 VAL A C 1
ATOM 805 O O . VAL A 1 101 ? 10.891 -30.969 -3.498 1 41.16 101 VAL A O 1
ATOM 808 N N . ARG A 1 102 ? 9.742 -32.375 -2.576 1 39.69 102 ARG A N 1
ATOM 809 C CA . ARG A 1 102 ? 10.719 -32.594 -1.52 1 39.69 102 ARG A CA 1
ATOM 810 C C . ARG A 1 102 ? 11.914 -33.406 -2.049 1 39.69 102 ARG A C 1
ATOM 812 O O . ARG A 1 102 ? 11.75 -34.5 -2.566 1 39.69 102 ARG A O 1
ATOM 819 N N . TYR A 1 103 ? 12.898 -32.719 -2.559 1 34.84 103 TYR A N 1
ATOM 820 C CA . TYR A 1 103 ? 14.078 -33.562 -2.793 1 34.84 103 TYR A CA 1
ATOM 821 C C . TYR A 1 103 ? 14.5 -34.281 -1.517 1 34.84 103 TYR A C 1
ATOM 823 O O . TYR A 1 103 ? 14.562 -33.656 -0.447 1 34.84 103 TYR A O 1
ATOM 831 N N . PRO A 1 104 ? 14.578 -35.625 -1.651 1 41.12 104 PRO A N 1
ATOM 832 C CA . PRO A 1 104 ? 15.094 -36.438 -0.547 1 41.12 104 PRO A CA 1
ATOM 833 C C . PRO A 1 104 ? 16.453 -35.969 -0.051 1 41.12 104 PRO A C 1
ATOM 835 O O . PRO A 1 104 ? 17.234 -35.406 -0.818 1 41.12 104 PRO A O 1
ATOM 838 N N . MET B 1 1 ? -3.41 -8.445 10.359 1 32.47 1 MET B N 1
ATOM 839 C CA . MET B 1 1 ? -4.383 -7.402 10.039 1 32.47 1 MET B CA 1
ATOM 840 C C . MET B 1 1 ? -5.051 -7.68 8.695 1 32.47 1 MET B C 1
ATOM 842 O O . MET B 1 1 ? -4.379 -8.008 7.719 1 32.47 1 MET B O 1
ATOM 846 N N . THR B 1 2 ? -6.281 -8.156 8.656 1 41.47 2 THR B N 1
ATOM 847 C CA . THR B 1 2 ? -7.137 -8.32 7.488 1 41.47 2 THR B CA 1
ATOM 848 C C . THR B 1 2 ? -7.43 -6.973 6.836 1 41.47 2 THR B C 1
ATOM 850 O O . THR B 1 2 ? -7.152 -5.922 7.414 1 41.47 2 THR B O 1
ATOM 853 N N . ALA B 1 3 ? -7.66 -6.965 5.496 1 40.19 3 ALA B N 1
ATOM 854 C CA . ALA B 1 3 ? -8.211 -5.758 4.883 1 40.19 3 ALA B CA 1
ATOM 855 C C . ALA B 1 3 ? -9.047 -4.969 5.883 1 40.19 3 ALA B C 1
ATOM 857 O O . ALA B 1 3 ? -9.125 -3.74 5.809 1 40.19 3 ALA B O 1
ATOM 858 N N . ALA B 1 4 ? -9.516 -5.598 6.887 1 43.16 4 ALA B N 1
ATOM 859 C CA . ALA B 1 4 ? -10.43 -5.07 7.898 1 43.16 4 ALA B CA 1
ATOM 860 C C . ALA B 1 4 ? -9.703 -4.137 8.859 1 43.16 4 ALA B C 1
ATOM 862 O O . ALA B 1 4 ? -10.32 -3.283 9.5 1 43.16 4 ALA B O 1
ATOM 863 N N . ASP B 1 5 ? -8.422 -4.316 8.844 1 45.09 5 ASP B N 1
ATOM 864 C CA . ASP B 1 5 ? -7.777 -3.604 9.938 1 45.09 5 ASP B CA 1
ATOM 865 C C . ASP B 1 5 ? -7.293 -2.227 9.492 1 45.09 5 ASP B C 1
ATOM 867 O O . ASP B 1 5 ? -6.645 -1.511 10.258 1 45.09 5 ASP B O 1
ATOM 871 N N . VAL B 1 6 ? -7.441 -1.941 8.258 1 52.84 6 VAL B N 1
ATOM 872 C CA . VAL B 1 6 ? -7.105 -0.576 7.867 1 52.84 6 VAL B CA 1
ATOM 873 C C . VAL B 1 6 ? -8.227 0.373 8.281 1 52.84 6 VAL B C 1
ATOM 875 O O . VAL B 1 6 ? -9.367 0.223 7.836 1 52.84 6 VAL B O 1
ATOM 878 N N . PRO B 1 7 ? -7.988 1.209 9.297 1 58.03 7 PRO B N 1
ATOM 879 C CA . PRO B 1 7 ? -9.086 2.086 9.719 1 58.03 7 PRO B CA 1
ATOM 880 C C . PRO B 1 7 ? -9.562 3.014 8.602 1 58.03 7 PRO B C 1
ATOM 882 O O . PRO B 1 7 ? -8.758 3.764 8.031 1 58.03 7 PRO B O 1
ATOM 885 N N . PHE B 1 8 ? -10.828 2.672 8.188 1 67.25 8 PHE B N 1
ATOM 886 C CA . PHE B 1 8 ? -11.461 3.541 7.207 1 67.25 8 PHE B CA 1
ATOM 887 C C . PHE B 1 8 ? -12.484 4.457 7.871 1 67.25 8 PHE B C 1
ATOM 889 O O . PHE B 1 8 ? -13.422 4.93 7.215 1 67.25 8 PHE B O 1
ATOM 896 N N . SER B 1 9 ? -12.242 4.559 9.195 1 64.31 9 SER B N 1
ATOM 897 C CA . SER B 1 9 ? -13.25 5.277 9.961 1 64.31 9 SER B CA 1
ATOM 898 C C . SER B 1 9 ? -13.305 6.75 9.562 1 64.31 9 SER B C 1
ATOM 900 O O . SER B 1 9 ? -14.297 7.434 9.82 1 64.31 9 SER B O 1
ATOM 902 N N . MET B 1 10 ? -12.336 7.18 8.953 1 65.25 10 MET B N 1
ATOM 903 C CA . MET B 1 10 ? -12.289 8.586 8.578 1 65.25 10 MET B CA 1
ATOM 904 C C . MET B 1 10 ? -13.023 8.82 7.262 1 65.25 10 MET B C 1
ATOM 906 O O . MET B 1 10 ? -13.242 9.969 6.859 1 65.25 10 MET B O 1
ATOM 910 N N . TYR B 1 11 ? -13.523 7.773 6.609 1 72.19 11 TYR B N 1
ATOM 911 C CA . TYR B 1 11 ? -14.18 7.883 5.312 1 72.19 11 TYR B CA 1
ATOM 912 C C . TYR B 1 11 ? -15.695 7.812 5.461 1 72.19 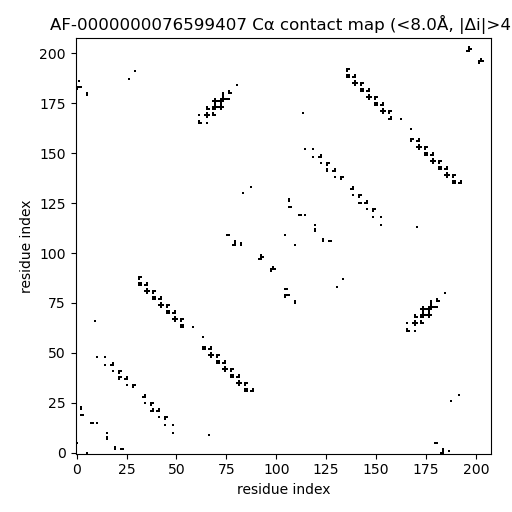11 TYR B C 1
ATOM 914 O O . TYR B 1 11 ? -16.203 7.164 6.379 1 72.19 11 TYR B O 1
ATOM 922 N N . PRO B 1 12 ? -16.328 8.656 4.531 1 76.69 12 PRO B N 1
ATOM 923 C CA . PRO B 1 12 ? -17.75 8.336 4.422 1 76.69 12 PRO B CA 1
ATOM 924 C C . PRO B 1 12 ? -18.016 6.844 4.254 1 76.69 12 PRO B C 1
ATOM 926 O O . PRO B 1 12 ? -17.203 6.133 3.66 1 76.69 12 PRO B O 1
ATOM 929 N N . ARG B 1 13 ? -19.172 6.43 4.777 1 82.12 13 ARG B N 1
ATOM 930 C CA . ARG B 1 13 ? -19.516 5.012 4.816 1 82.12 13 ARG B CA 1
ATOM 931 C C . ARG B 1 13 ? -19.469 4.398 3.422 1 82.12 13 ARG B C 1
ATOM 933 O O . ARG B 1 13 ? -18.953 3.301 3.236 1 82.12 13 ARG B O 1
ATOM 940 N N . THR B 1 14 ? -19.984 5.102 2.48 1 82.88 14 THR B N 1
ATOM 941 C CA . THR B 1 14 ? -20.047 4.574 1.123 1 82.88 14 THR B CA 1
ATOM 942 C C . THR B 1 14 ? -18.641 4.316 0.575 1 82.88 14 THR B C 1
ATOM 944 O O . THR B 1 14 ? -18.406 3.301 -0.079 1 82.88 14 THR B O 1
ATOM 947 N N . THR B 1 15 ? -17.734 5.207 0.814 1 86.06 15 THR B N 1
ATOM 948 C CA . THR B 1 15 ? -16.359 5.062 0.365 1 86.06 15 THR B CA 1
ATOM 949 C C . THR B 1 15 ? -15.672 3.908 1.088 1 86.06 15 THR B C 1
ATOM 951 O O . THR B 1 15 ? -15 3.084 0.458 1 86.06 15 THR B O 1
ATOM 954 N N . ALA B 1 16 ? -15.922 3.865 2.365 1 87.75 16 ALA B N 1
ATOM 955 C CA . ALA B 1 16 ? -15.328 2.795 3.166 1 87.75 16 ALA B CA 1
ATOM 956 C C . ALA B 1 16 ? -15.789 1.426 2.678 1 87.75 16 ALA B C 1
ATOM 958 O O . ALA B 1 16 ? -14.984 0.497 2.566 1 87.75 16 ALA B O 1
ATOM 959 N N . VAL B 1 17 ? -17.016 1.314 2.369 1 89.81 17 VAL B N 1
ATOM 960 C CA . VAL B 1 17 ? -17.594 0.052 1.913 1 89.81 17 VAL B CA 1
ATOM 961 C C . VAL B 1 17 ? -16.969 -0.339 0.572 1 89.81 17 VAL B C 1
ATOM 963 O O . VAL B 1 17 ? -16.594 -1.496 0.367 1 89.81 17 VAL B O 1
ATOM 966 N N . ARG B 1 18 ? -16.875 0.596 -0.33 1 90.94 18 ARG B N 1
ATOM 967 C CA . ARG B 1 18 ? -16.297 0.324 -1.645 1 90.94 18 ARG B CA 1
ATOM 968 C C . ARG B 1 18 ? -14.852 -0.135 -1.528 1 90.94 18 ARG B C 1
ATOM 970 O O . ARG B 1 18 ? -14.445 -1.095 -2.186 1 90.94 18 ARG B O 1
ATOM 977 N N . ILE B 1 19 ? -14.094 0.517 -0.696 1 93.06 19 ILE B N 1
ATOM 978 C CA . ILE B 1 19 ? -12.688 0.194 -0.505 1 93.06 19 ILE B CA 1
ATOM 979 C C . ILE B 1 19 ? -12.555 -1.203 0.096 1 93.06 19 ILE B C 1
ATOM 981 O O . ILE B 1 19 ? -11.766 -2.02 -0.385 1 93.06 19 ILE B O 1
ATOM 985 N N . ARG B 1 20 ? -13.328 -1.521 1.076 1 91.25 20 ARG B N 1
ATOM 986 C CA . ARG B 1 20 ? -13.289 -2.83 1.717 1 91.25 20 ARG B CA 1
ATOM 987 C C . ARG B 1 20 ? -13.664 -3.934 0.733 1 91.25 20 ARG B C 1
ATOM 989 O O . ARG B 1 20 ? -13.07 -5.016 0.748 1 91.25 20 ARG B O 1
ATOM 996 N N . ASP B 1 21 ? -14.609 -3.641 -0.047 1 92.81 21 ASP B N 1
ATOM 997 C CA . ASP B 1 21 ? -15.031 -4.613 -1.051 1 92.81 21 ASP B CA 1
ATOM 998 C C . ASP B 1 21 ? -13.906 -4.902 -2.041 1 92.81 21 ASP B C 1
ATOM 1000 O O . ASP B 1 21 ? -13.633 -6.062 -2.363 1 92.81 21 ASP B O 1
ATOM 1004 N N . LEU B 1 22 ? -13.281 -3.85 -2.484 1 95.19 22 LEU B N 1
ATOM 1005 C CA . LEU B 1 22 ? -12.172 -4.016 -3.424 1 95.19 22 LEU B CA 1
ATOM 1006 C C . LEU B 1 22 ? -11.031 -4.793 -2.785 1 95.19 22 LEU B C 1
ATOM 1008 O O . LEU B 1 22 ? -10.453 -5.684 -3.41 1 95.19 22 LEU B O 1
ATOM 1012 N N . MET B 1 23 ? -10.719 -4.523 -1.531 1 94 23 MET B N 1
ATOM 1013 C CA . MET B 1 23 ? -9.68 -5.242 -0.81 1 94 23 MET B CA 1
ATOM 1014 C C . MET B 1 23 ? -10.031 -6.715 -0.657 1 94 23 MET B C 1
ATOM 1016 O O . MET B 1 23 ? -9.188 -7.586 -0.848 1 94 23 MET B O 1
ATOM 1020 N N . ARG B 1 24 ? -11.266 -6.965 -0.339 1 92.56 24 ARG B N 1
ATOM 1021 C CA . ARG B 1 24 ? -11.734 -8.344 -0.205 1 92.56 24 ARG B CA 1
ATOM 1022 C C . ARG B 1 24 ? -11.594 -9.094 -1.524 1 92.56 24 ARG B C 1
ATOM 1024 O O . ARG B 1 24 ? -11.117 -10.234 -1.549 1 92.56 24 ARG B O 1
ATOM 1031 N N . ARG B 1 25 ? -12.016 -8.547 -2.58 1 94.44 25 ARG B N 1
ATOM 1032 C CA . ARG B 1 25 ? -11.938 -9.18 -3.893 1 94.44 25 ARG B CA 1
ATOM 1033 C C . ARG B 1 25 ? -10.492 -9.43 -4.293 1 94.44 25 ARG B C 1
ATOM 1035 O O . ARG B 1 25 ? -10.172 -10.461 -4.895 1 94.44 25 ARG B O 1
ATOM 1042 N N . CYS B 1 26 ? -9.594 -8.484 -4.004 1 94.19 26 CYS B N 1
ATOM 1043 C CA . CYS B 1 26 ? -8.164 -8.672 -4.254 1 94.19 26 CYS B CA 1
ATOM 1044 C C . CYS B 1 26 ? -7.641 -9.891 -3.512 1 94.19 26 CYS B C 1
ATOM 1046 O O . CYS B 1 26 ? -6.785 -10.617 -4.027 1 94.19 26 CYS B O 1
ATOM 1048 N N . ALA B 1 27 ? -8.18 -10.062 -2.328 1 91.44 27 ALA B N 1
ATOM 1049 C CA . ALA B 1 27 ? -7.711 -11.156 -1.479 1 91.44 27 ALA B CA 1
ATOM 1050 C C . ALA B 1 27 ? -8.211 -12.5 -1.994 1 91.44 27 ALA B C 1
ATOM 1052 O O . ALA B 1 27 ? -7.57 -13.531 -1.77 1 91.44 27 ALA B O 1
ATOM 1053 N N . ILE B 1 28 ? -9.258 -12.5 -2.732 1 90.81 28 ILE B N 1
ATOM 1054 C CA . ILE B 1 28 ? -9.898 -13.742 -3.141 1 90.81 28 ILE B CA 1
ATOM 1055 C C . ILE B 1 28 ? -9.367 -14.172 -4.508 1 90.81 28 ILE B C 1
ATOM 1057 O O . ILE B 1 28 ? -9.211 -15.367 -4.773 1 90.81 28 ILE B O 1
ATOM 1061 N N . THR B 1 29 ? -9.086 -13.273 -5.363 1 89.62 29 THR B N 1
ATOM 1062 C CA . THR B 1 29 ? -8.688 -13.609 -6.727 1 89.62 29 THR B CA 1
ATOM 1063 C C . THR B 1 29 ? -7.246 -14.109 -6.762 1 89.62 29 THR B C 1
ATOM 1065 O O . THR B 1 29 ? -6.418 -13.68 -5.957 1 89.62 29 THR B O 1
ATOM 1068 N N . HIS B 1 30 ? -6.93 -15.016 -7.75 1 84.5 30 HIS B N 1
ATOM 1069 C CA . HIS B 1 30 ? -5.586 -15.547 -7.949 1 84.5 30 HIS B CA 1
ATOM 1070 C C . HIS B 1 30 ? -5.059 -15.211 -9.336 1 84.5 30 HIS B C 1
ATOM 1072 O O . HIS B 1 30 ? -3.943 -15.594 -9.695 1 84.5 30 HIS B O 1
ATOM 1078 N N . ASP B 1 31 ? -5.855 -14.609 -10.062 1 89.06 31 ASP B N 1
ATOM 1079 C CA . ASP B 1 31 ? -5.449 -14.148 -11.391 1 89.06 31 ASP B CA 1
ATOM 1080 C C . ASP B 1 31 ? -4.742 -12.797 -11.312 1 89.06 31 ASP B C 1
ATOM 1082 O O . ASP B 1 31 ? -5.312 -11.82 -10.828 1 89.06 31 ASP B O 1
ATOM 1086 N N . HIS B 1 32 ? -3.547 -12.805 -11.82 1 91.12 32 HIS B N 1
ATOM 1087 C CA . HIS B 1 32 ? -2.715 -11.609 -11.734 1 91.12 32 HIS B CA 1
ATOM 1088 C C . HIS B 1 32 ? -3.346 -10.445 -12.492 1 91.12 32 HIS B C 1
ATOM 1090 O O . HIS B 1 32 ? -3.273 -9.297 -12.047 1 91.12 32 HIS B O 1
ATOM 1096 N N . ALA B 1 33 ? -3.9 -10.688 -13.656 1 92.12 33 ALA B N 1
ATOM 1097 C CA . ALA B 1 33 ? -4.508 -9.609 -14.438 1 92.12 33 ALA B CA 1
ATOM 1098 C C . ALA B 1 33 ? -5.707 -9.016 -13.703 1 92.12 33 ALA B C 1
ATOM 1100 O O . ALA B 1 33 ? -5.852 -7.793 -13.625 1 92.12 33 ALA B O 1
ATOM 1101 N N . GLU B 1 34 ? -6.512 -9.883 -13.25 1 95.25 34 GLU B N 1
ATOM 1102 C CA . GLU B 1 34 ? -7.68 -9.43 -12.5 1 95.25 34 GLU B CA 1
ATOM 1103 C C . GLU B 1 34 ? -7.27 -8.664 -11.25 1 95.25 34 GLU B C 1
ATOM 1105 O O . GLU B 1 34 ? -7.84 -7.613 -10.938 1 95.25 34 GLU B O 1
ATOM 1110 N N . ARG B 1 35 ? -6.363 -9.164 -10.508 1 95.44 35 ARG B N 1
ATOM 1111 C CA . ARG B 1 35 ? -5.918 -8.492 -9.289 1 95.44 35 ARG B CA 1
ATOM 1112 C C . ARG B 1 35 ? -5.316 -7.129 -9.594 1 95.44 35 ARG B C 1
ATOM 1114 O O . ARG B 1 35 ? -5.578 -6.156 -8.891 1 95.44 35 ARG B O 1
ATOM 1121 N N . ALA B 1 36 ? -4.562 -7.07 -10.641 1 95.38 36 ALA B N 1
ATOM 1122 C CA . ALA B 1 36 ? -4.008 -5.781 -11.047 1 95.38 36 ALA B CA 1
ATOM 1123 C C . ALA B 1 36 ? -5.117 -4.77 -11.32 1 95.38 36 ALA B C 1
ATOM 1125 O O . ALA B 1 36 ? -5.039 -3.619 -10.883 1 95.38 36 ALA B O 1
ATOM 1126 N N . ALA B 1 37 ? -6.094 -5.203 -12.039 1 96.88 37 ALA B N 1
ATOM 1127 C CA . ALA B 1 37 ? -7.211 -4.32 -12.367 1 96.88 37 ALA B CA 1
ATOM 1128 C C . ALA B 1 37 ? -7.934 -3.857 -11.109 1 96.88 37 ALA B C 1
ATOM 1130 O O . ALA B 1 37 ? -8.289 -2.682 -10.984 1 96.88 37 ALA B O 1
ATOM 1131 N N . LEU B 1 38 ? -8.148 -4.77 -10.195 1 97.06 38 LEU B N 1
ATOM 1132 C CA . LEU B 1 38 ? -8.789 -4.441 -8.93 1 97.06 38 LEU B CA 1
ATOM 1133 C C . LEU B 1 38 ? -7.945 -3.453 -8.133 1 97.06 38 LEU B C 1
ATOM 1135 O O . LEU B 1 38 ? -8.477 -2.512 -7.539 1 97.06 38 LEU B O 1
ATOM 1139 N N . LEU B 1 39 ? -6.715 -3.672 -8.109 1 96.62 39 LEU B N 1
ATOM 1140 C CA . LEU B 1 39 ? -5.805 -2.791 -7.383 1 96.62 39 LEU B CA 1
ATOM 1141 C C . LEU B 1 39 ? -5.793 -1.396 -7.992 1 96.62 39 LEU B C 1
ATOM 1143 O O . LEU B 1 39 ? -5.754 -0.397 -7.27 1 96.62 39 LEU B O 1
ATOM 1147 N N . GLU B 1 40 ? -5.918 -1.291 -9.297 1 97 40 GLU B N 1
ATOM 1148 C CA . GLU B 1 40 ? -6.004 0.011 -9.953 1 97 40 GLU B CA 1
ATOM 1149 C C . GLU B 1 40 ? -7.285 0.742 -9.562 1 97 40 GLU B C 1
ATOM 1151 O O . GLU B 1 40 ? -7.266 1.949 -9.312 1 97 40 GLU B O 1
ATOM 1156 N N . ARG B 1 41 ? -8.312 0.065 -9.547 1 97.06 41 ARG B N 1
ATOM 1157 C CA . ARG B 1 41 ? -9.57 0.652 -9.102 1 97.06 41 ARG B CA 1
ATOM 1158 C C . ARG B 1 41 ? -9.484 1.089 -7.641 1 97.06 41 ARG B C 1
ATOM 1160 O O . ARG B 1 41 ? -10.016 2.139 -7.27 1 97.06 41 ARG B O 1
ATOM 1167 N N . LEU B 1 42 ? -8.883 0.281 -6.816 1 95.94 42 LEU B N 1
ATOM 1168 C CA . LEU B 1 42 ? -8.695 0.611 -5.41 1 95.94 42 LEU B CA 1
ATOM 1169 C C . LEU B 1 42 ? -7.875 1.886 -5.25 1 95.94 42 LEU B C 1
ATOM 1171 O O . LEU B 1 42 ? -8.25 2.779 -4.484 1 95.94 42 LEU B O 1
ATOM 1175 N N . ALA B 1 43 ? -6.785 1.97 -5.961 1 95.81 43 ALA B N 1
ATOM 1176 C CA . ALA B 1 43 ? -5.957 3.172 -5.914 1 95.81 43 ALA B CA 1
ATOM 1177 C C . ALA B 1 43 ? -6.758 4.406 -6.312 1 95.81 43 ALA B C 1
ATOM 1179 O O . ALA B 1 43 ? -6.656 5.457 -5.672 1 95.81 43 ALA B O 1
ATOM 1180 N N . ALA B 1 44 ? -7.496 4.262 -7.348 1 96.12 44 ALA B N 1
ATOM 1181 C CA . ALA B 1 44 ? -8.32 5.371 -7.82 1 96.12 44 ALA B CA 1
ATOM 1182 C C . ALA B 1 44 ? -9.328 5.797 -6.754 1 96.12 44 ALA B C 1
ATOM 1184 O O . ALA B 1 44 ? -9.57 6.992 -6.562 1 96.12 44 ALA B O 1
ATOM 1185 N N . GLU B 1 45 ? -9.961 4.855 -6.121 1 95 45 GLU B N 1
ATOM 1186 C CA . GLU B 1 45 ? -10.922 5.148 -5.059 1 95 45 GLU B CA 1
ATOM 1187 C C . GLU B 1 45 ? -10.25 5.859 -3.889 1 95 45 GLU B C 1
ATOM 1189 O O . GLU B 1 45 ? -10.828 6.773 -3.299 1 95 45 GLU B O 1
ATOM 1194 N N . LEU B 1 46 ? -9.094 5.418 -3.5 1 93.5 46 LEU B N 1
ATOM 1195 C CA . LEU B 1 46 ? -8.336 6.062 -2.434 1 93.5 46 LEU B CA 1
ATOM 1196 C C . LEU B 1 46 ? -7.973 7.492 -2.811 1 93.5 46 LEU B C 1
ATOM 1198 O O . LEU B 1 46 ? -8.094 8.406 -1.99 1 93.5 46 LEU B O 1
ATOM 1202 N N . ASP B 1 47 ? -7.602 7.723 -4.047 1 93.69 47 ASP B N 1
ATOM 1203 C CA . ASP B 1 47 ? -7.289 9.062 -4.527 1 93.69 47 ASP B CA 1
ATOM 1204 C C . ASP B 1 47 ? -8.523 9.969 -4.484 1 93.69 47 ASP B C 1
ATOM 1206 O O . ASP B 1 47 ? -8.438 11.133 -4.102 1 93.69 47 ASP B O 1
ATOM 1210 N N . ARG B 1 48 ? -9.602 9.461 -4.938 1 93.5 48 ARG B N 1
ATOM 1211 C CA . ARG B 1 48 ? -10.844 10.227 -4.906 1 93.5 48 ARG B CA 1
ATOM 1212 C C . ARG B 1 48 ? -11.211 10.617 -3.48 1 93.5 48 ARG B C 1
ATOM 1214 O O . ARG B 1 48 ? -11.594 11.758 -3.221 1 93.5 48 ARG B O 1
ATOM 1221 N N . ALA B 1 49 ? -11.109 9.656 -2.598 1 91.5 49 ALA B N 1
ATOM 1222 C CA . ALA B 1 49 ? -11.414 9.914 -1.193 1 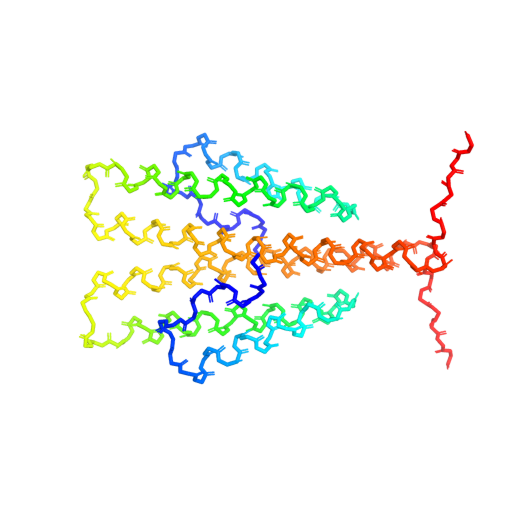91.5 49 ALA B CA 1
ATOM 1223 C C . ALA B 1 49 ? -10.5 11.008 -0.632 1 91.5 49 ALA B C 1
ATOM 1225 O O . ALA B 1 49 ? -10.953 11.867 0.13 1 91.5 49 ALA B O 1
ATOM 1226 N N . ALA B 1 50 ? -9.242 10.969 -0.966 1 91.44 50 ALA B N 1
ATOM 1227 C CA . ALA B 1 50 ? -8.297 11.984 -0.519 1 91.44 50 ALA B CA 1
ATOM 1228 C C . ALA B 1 50 ? -8.688 13.367 -1.037 1 91.44 50 ALA B C 1
ATOM 1230 O O . ALA B 1 50 ? -8.672 14.352 -0.287 1 91.44 50 ALA B O 1
ATOM 1231 N N . ARG B 1 51 ? -9.055 13.469 -2.23 1 92.5 51 ARG B N 1
ATOM 1232 C CA . ARG B 1 51 ? -9.469 14.734 -2.836 1 92.5 51 ARG B CA 1
ATOM 1233 C C . ARG B 1 51 ? -10.727 15.266 -2.172 1 92.5 51 ARG B C 1
ATOM 1235 O O . ARG B 1 51 ? -10.828 16.469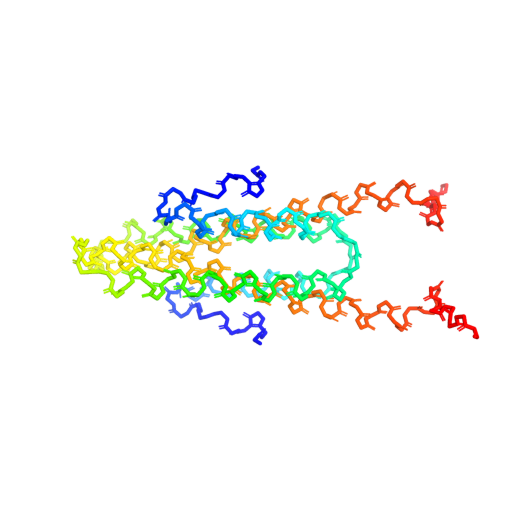 -1.892 1 92.5 51 ARG B O 1
ATOM 1242 N N . ASP B 1 52 ? -11.672 14.375 -1.989 1 88.06 52 ASP B N 1
ATOM 1243 C CA . ASP B 1 52 ? -12.914 14.773 -1.347 1 88.06 52 ASP B CA 1
ATOM 1244 C C . ASP B 1 52 ? -12.664 15.352 0.043 1 88.06 52 ASP B C 1
ATOM 1246 O O . ASP B 1 52 ? -13.312 16.312 0.451 1 88.06 52 ASP B O 1
ATOM 1250 N N . LEU B 1 53 ? -11.734 14.727 0.769 1 86.56 53 LEU B N 1
ATOM 1251 C CA . LEU B 1 53 ? -11.375 15.211 2.1 1 86.56 53 LEU B CA 1
ATOM 1252 C C . LEU B 1 53 ? -10.766 16.609 2.025 1 86.56 53 LEU B C 1
ATOM 1254 O O . LEU B 1 53 ? -11.07 17.469 2.854 1 86.56 53 LEU B O 1
ATOM 1258 N N . LEU B 1 54 ? -9.977 16.812 1.089 1 89.81 54 LEU B N 1
ATOM 1259 C CA . LEU B 1 54 ? -9.289 18.078 0.954 1 89.81 54 LEU B CA 1
ATOM 1260 C C . LEU B 1 54 ? -10.242 19.172 0.503 1 89.81 54 LEU B C 1
ATOM 1262 O O . LEU B 1 54 ? -10.047 20.359 0.821 1 89.81 54 LEU B O 1
ATOM 1266 N N . ASP B 1 55 ? -11.211 18.828 -0.096 1 85.81 55 ASP B N 1
ATOM 1267 C CA . ASP B 1 55 ? -12.188 19.781 -0.589 1 85.81 55 ASP B CA 1
ATOM 1268 C C . ASP B 1 55 ? -13.234 20.094 0.477 1 85.81 55 ASP B C 1
ATOM 1270 O O . ASP B 1 55 ? -14 21.062 0.343 1 85.81 55 ASP B O 1
ATOM 1274 N N . ASN B 1 56 ? -13.25 19.219 1.529 1 75.5 56 ASN B N 1
ATOM 1275 C CA . ASN B 1 56 ? -14.234 19.438 2.586 1 75.5 56 ASN B CA 1
ATOM 1276 C C . ASN B 1 56 ? -13.742 20.453 3.613 1 75.5 56 ASN B C 1
ATOM 1278 O O . ASN B 1 56 ? -12.617 20.344 4.109 1 75.5 56 ASN B O 1
ATOM 1282 N N . ARG B 1 57 ? -14.43 21.609 3.824 1 67.06 57 ARG B N 1
ATOM 1283 C CA . ARG B 1 57 ? -14.023 22.812 4.523 1 67.06 57 ARG B CA 1
ATOM 1284 C C . ARG B 1 57 ? -14.227 22.672 6.027 1 67.06 57 ARG B C 1
ATOM 1286 O O . ARG B 1 57 ? -13.445 23.203 6.816 1 67.06 57 ARG B O 1
ATOM 1293 N N . PRO B 1 58 ? -15.141 21.844 6.43 1 67.75 58 PRO B N 1
ATOM 1294 C CA . PRO B 1 58 ? -15.383 22.125 7.844 1 67.75 58 PRO B CA 1
ATOM 1295 C C . PRO B 1 58 ? -14.312 21.531 8.758 1 67.75 58 PRO B C 1
ATOM 1297 O O . PRO B 1 58 ? -14.25 21.875 9.945 1 67.75 58 PRO B O 1
ATOM 1300 N N . THR B 1 59 ? -13.398 20.703 8.305 1 66.31 59 THR B N 1
ATOM 1301 C CA . THR B 1 59 ? -12.398 20.078 9.172 1 66.31 59 THR B CA 1
ATOM 1302 C C . THR B 1 59 ? -11.133 20.938 9.219 1 66.31 59 THR B C 1
ATOM 1304 O O . THR B 1 59 ? -10.828 21.656 8.273 1 66.31 59 THR B O 1
ATOM 1307 N N . GLU B 1 60 ? -10.578 20.969 10.438 1 84.31 60 GLU B N 1
ATOM 1308 C CA . GLU B 1 60 ? -9.312 21.672 10.586 1 84.31 60 GLU B CA 1
ATOM 1309 C C . GLU B 1 60 ? -8.32 21.266 9.5 1 84.31 60 GLU B C 1
ATOM 1311 O O . GLU B 1 60 ? -8.203 20.094 9.164 1 84.31 60 GLU B O 1
ATOM 1316 N N . GLU B 1 61 ? -7.832 22.234 8.961 1 86.12 61 GLU B N 1
ATOM 1317 C CA . GLU B 1 61 ? -6.992 22.078 7.781 1 86.12 61 GLU B CA 1
ATOM 1318 C C . GLU B 1 61 ? -5.898 21.031 8.023 1 86.12 61 GLU B C 1
ATOM 1320 O O . GLU B 1 61 ? -5.648 20.172 7.176 1 86.12 61 GLU B O 1
ATOM 1325 N N . CYS B 1 62 ? -5.27 21.094 9.195 1 87.81 62 CYS B N 1
ATOM 1326 C CA . CYS B 1 62 ? -4.184 20.156 9.484 1 87.81 62 CYS B CA 1
ATOM 1327 C C . CYS B 1 62 ? -4.688 18.719 9.539 1 87.81 62 CYS B C 1
ATOM 1329 O O . CYS B 1 62 ? -4.047 17.812 9.016 1 87.81 62 CYS B O 1
ATOM 1331 N N . SER B 1 63 ? -5.805 18.531 10.117 1 86.88 63 SER B N 1
ATOM 1332 C CA . SER B 1 63 ? -6.398 17.203 10.211 1 86.88 63 SER B CA 1
ATOM 1333 C C . SER B 1 63 ? -6.793 16.672 8.828 1 86.88 63 SER B C 1
ATOM 1335 O O . SER B 1 63 ? -6.602 15.492 8.531 1 86.88 63 SER B O 1
ATOM 1337 N N . ARG B 1 64 ? -7.285 17.562 8.039 1 88.06 64 ARG B N 1
ATOM 1338 C CA . ARG B 1 64 ? -7.684 17.172 6.691 1 88.06 64 ARG B CA 1
ATOM 1339 C C . ARG B 1 64 ? -6.477 16.766 5.855 1 88.06 64 ARG B C 1
ATOM 1341 O O . ARG B 1 64 ? -6.504 15.742 5.168 1 88.06 64 ARG B O 1
ATOM 1348 N N . ARG B 1 65 ? -5.496 17.547 5.961 1 88.56 65 ARG B N 1
ATOM 1349 C CA . ARG B 1 65 ? -4.27 17.266 5.223 1 88.56 65 ARG B CA 1
ATOM 1350 C C . ARG B 1 65 ? -3.646 15.945 5.68 1 88.56 65 ARG B C 1
ATOM 1352 O O . ARG B 1 65 ? -3.131 15.18 4.863 1 88.56 65 ARG B O 1
ATOM 1359 N N . GLU B 1 66 ? -3.729 15.727 6.918 1 89 66 GLU B N 1
ATOM 1360 C CA . GLU B 1 66 ? -3.195 14.5 7.504 1 89 66 GLU B CA 1
ATOM 1361 C C . GLU B 1 66 ? -3.939 13.273 6.984 1 89 66 GLU B C 1
ATOM 1363 O O . GLU B 1 66 ? -3.318 12.305 6.527 1 89 66 GLU B O 1
ATOM 1368 N N . LEU B 1 67 ? -5.18 13.359 7.043 1 88.44 67 LEU B N 1
ATOM 1369 C CA . LEU B 1 67 ? -5.996 12.242 6.586 1 88.44 67 LEU B CA 1
ATOM 1370 C C . LEU B 1 67 ? -5.805 12.008 5.09 1 88.44 67 LEU B C 1
ATOM 1372 O O . LEU B 1 67 ? -5.668 10.859 4.652 1 88.44 67 LEU B O 1
ATOM 1376 N N . ALA B 1 68 ? -5.797 13.047 4.359 1 90.12 68 ALA B N 1
ATOM 1377 C CA . ALA B 1 68 ? -5.594 12.938 2.916 1 90.12 68 ALA B CA 1
ATOM 1378 C C . ALA B 1 68 ? -4.23 12.32 2.6 1 90.12 68 ALA B C 1
ATOM 1380 O O . ALA B 1 68 ? -4.109 11.5 1.684 1 90.12 68 ALA B O 1
ATOM 1381 N N . ALA B 1 69 ? -3.27 12.695 3.318 1 89.75 69 ALA B N 1
ATOM 1382 C CA . ALA B 1 69 ? -1.928 12.156 3.117 1 89.75 69 ALA B CA 1
ATOM 1383 C C . ALA B 1 69 ? -1.897 10.648 3.369 1 89.75 69 ALA B C 1
ATOM 1385 O O . ALA B 1 69 ? -1.218 9.906 2.656 1 89.75 69 ALA B O 1
ATOM 1386 N N . GLY B 1 70 ? -2.588 10.211 4.391 1 89.81 70 GLY B N 1
ATOM 1387 C CA . GLY B 1 70 ? -2.703 8.781 4.633 1 89.81 70 GLY B CA 1
ATOM 1388 C C . GLY B 1 70 ? -3.289 8.023 3.457 1 89.81 70 GLY B C 1
ATOM 1389 O O . GLY B 1 70 ? -2.76 6.984 3.059 1 89.81 70 GLY B O 1
ATOM 1390 N N . LEU B 1 71 ? -4.258 8.586 2.91 1 90.81 71 LEU B N 1
ATOM 1391 C CA . LEU B 1 71 ? -4.934 7.961 1.776 1 90.81 71 LEU B CA 1
ATOM 1392 C C . LEU B 1 71 ? -4.035 7.961 0.542 1 90.81 71 LEU B C 1
ATOM 1394 O O . LEU B 1 71 ? -3.957 6.961 -0.173 1 90.81 71 LEU B O 1
ATOM 1398 N N . HIS B 1 72 ? -3.361 9.023 0.306 1 90.69 72 HIS B N 1
ATOM 1399 C CA . HIS B 1 72 ? -2.424 9.086 -0.81 1 90.69 72 HIS B CA 1
ATOM 1400 C C . HIS B 1 72 ? -1.299 8.07 -0.649 1 90.69 72 HIS B C 1
ATOM 1402 O O . HIS B 1 72 ? -0.867 7.457 -1.627 1 90.69 72 HIS B O 1
ATOM 1408 N N . GLY B 1 73 ? -0.829 8.008 0.547 1 89.88 73 GLY B N 1
ATOM 1409 C CA . GLY B 1 73 ? 0.172 6.988 0.816 1 89.88 73 GLY B CA 1
ATOM 1410 C C . GLY B 1 73 ? -0.311 5.586 0.508 1 89.88 73 GLY B C 1
ATOM 1411 O O . GLY B 1 73 ? 0.413 4.793 -0.099 1 89.88 73 GLY B O 1
ATOM 1412 N N . GLN B 1 74 ? -1.497 5.285 0.92 1 90.94 74 GLN B N 1
ATOM 1413 C CA . GLN B 1 74 ? -2.082 3.988 0.601 1 90.94 74 GLN B CA 1
ATOM 1414 C C . GLN B 1 74 ? -2.184 3.787 -0.909 1 90.94 74 GLN B C 1
ATOM 1416 O O . GLN B 1 74 ? -1.745 2.762 -1.434 1 90.94 74 GLN B O 1
ATOM 1421 N N . ALA B 1 75 ? -2.73 4.781 -1.567 1 92.19 75 ALA B N 1
ATOM 1422 C CA . ALA B 1 75 ? -2.914 4.688 -3.014 1 92.19 75 ALA B CA 1
ATOM 1423 C C . ALA B 1 75 ? -1.584 4.434 -3.719 1 92.19 75 ALA B C 1
ATOM 1425 O O . ALA B 1 75 ? -1.51 3.623 -4.645 1 92.19 75 ALA B O 1
ATOM 1426 N N . GLY B 1 76 ? -0.583 5.16 -3.307 1 91.56 76 GLY B N 1
ATOM 1427 C CA . GLY B 1 76 ? 0.735 4.973 -3.893 1 91.56 76 GLY B CA 1
ATOM 1428 C C . GLY B 1 76 ? 1.239 3.547 -3.781 1 91.56 76 GLY B C 1
ATOM 1429 O O . GLY B 1 76 ? 1.751 2.986 -4.754 1 91.56 76 GLY B O 1
ATOM 1430 N N . MET B 1 77 ? 1.095 2.941 -2.609 1 92.12 77 MET B N 1
ATOM 1431 C CA . MET B 1 77 ? 1.549 1.565 -2.422 1 92.12 77 MET B CA 1
ATOM 1432 C C . MET B 1 77 ? 0.69 0.595 -3.227 1 92.12 77 MET B C 1
ATOM 1434 O O . MET B 1 77 ? 1.199 -0.391 -3.764 1 92.12 77 MET B O 1
ATOM 1438 N N . VAL B 1 78 ? -0.579 0.823 -3.291 1 93.69 78 VAL B N 1
ATOM 1439 C CA . VAL B 1 78 ? -1.482 -0.015 -4.07 1 93.69 78 VAL B CA 1
ATOM 1440 C C . VAL B 1 78 ? -1.055 -0.011 -5.539 1 93.69 78 VAL B C 1
ATOM 1442 O O . VAL B 1 78 ? -1.041 -1.058 -6.191 1 93.69 78 VAL B O 1
ATOM 1445 N N . ARG B 1 79 ? -0.678 1.125 -6.074 1 94.12 79 ARG B N 1
ATOM 1446 C CA . ARG B 1 79 ? -0.214 1.206 -7.457 1 94.12 79 ARG B CA 1
ATOM 1447 C C . ARG B 1 79 ? 1.061 0.393 -7.652 1 94.12 79 ARG B C 1
ATOM 1449 O O . ARG B 1 79 ? 1.228 -0.27 -8.68 1 94.12 79 ARG B O 1
ATOM 1456 N N . PHE B 1 80 ? 1.948 0.515 -6.695 1 92.56 80 PHE B N 1
ATOM 1457 C CA . PHE B 1 80 ? 3.158 -0.297 -6.746 1 92.56 80 PHE B CA 1
ATOM 1458 C C . PHE B 1 80 ? 2.814 -1.777 -6.855 1 92.56 80 PHE B C 1
ATOM 1460 O O . PHE B 1 80 ? 3.391 -2.496 -7.672 1 92.56 80 PHE B O 1
ATOM 1467 N N . PHE B 1 81 ? 1.892 -2.23 -6.129 1 94.69 81 PHE B N 1
ATOM 1468 C CA . PHE B 1 81 ? 1.544 -3.646 -6.137 1 94.69 81 PHE B CA 1
ATOM 1469 C C . PHE B 1 81 ? 0.791 -4.012 -7.41 1 94.69 81 PHE B C 1
ATOM 1471 O O . PHE B 1 81 ? 0.924 -5.129 -7.918 1 94.69 81 PHE B O 1
ATOM 1478 N N . ALA B 1 82 ? -0.066 -3.117 -7.867 1 94.31 82 ALA B N 1
ATOM 1479 C CA . ALA B 1 82 ? -0.69 -3.365 -9.164 1 94.31 82 ALA B CA 1
ATOM 1480 C C . ALA B 1 82 ? 0.363 -3.617 -10.242 1 94.31 82 ALA B C 1
ATOM 1482 O O . ALA B 1 82 ? 0.214 -4.523 -11.062 1 94.31 82 ALA B O 1
ATOM 1483 N N . ASP B 1 83 ? 1.412 -2.836 -10.227 1 92.12 83 ASP B N 1
ATOM 1484 C CA . ASP B 1 83 ? 2.508 -3.01 -11.172 1 92.12 83 ASP B CA 1
ATOM 1485 C C . ASP B 1 83 ? 3.195 -4.359 -10.977 1 92.12 83 ASP B C 1
ATOM 1487 O O . ASP B 1 83 ? 3.598 -5.004 -11.945 1 92.12 83 ASP B O 1
ATOM 1491 N N . LEU B 1 84 ? 3.359 -4.758 -9.727 1 92.62 84 LEU B N 1
ATOM 1492 C CA . LEU B 1 84 ? 3.959 -6.059 -9.445 1 92.62 84 LEU B CA 1
ATOM 1493 C C . LEU B 1 84 ? 3.117 -7.184 -10.039 1 92.62 84 LEU B C 1
ATOM 1495 O O . LEU B 1 84 ? 3.658 -8.133 -10.609 1 92.62 84 LEU B O 1
ATOM 1499 N N . GLU B 1 85 ? 1.839 -7.059 -9.875 1 92.44 85 GLU B N 1
ATOM 1500 C CA . GLU B 1 85 ? 0.935 -8.055 -10.445 1 92.44 85 GLU B CA 1
ATOM 1501 C C . GLU B 1 85 ? 1.087 -8.133 -11.961 1 92.44 85 GLU B C 1
ATOM 1503 O O . GLU B 1 85 ? 1.085 -9.219 -12.539 1 92.44 85 GLU B O 1
ATOM 1508 N N . ARG B 1 86 ? 1.176 -7.039 -12.594 1 90.5 86 ARG B N 1
ATOM 1509 C CA . ARG B 1 86 ? 1.351 -7.008 -14.047 1 90.5 86 ARG B CA 1
ATOM 1510 C C . ARG B 1 86 ? 2.66 -7.676 -14.453 1 90.5 86 ARG B C 1
ATOM 1512 O O . ARG B 1 86 ? 2.711 -8.391 -15.453 1 90.5 86 ARG B O 1
ATOM 1519 N N . ARG B 1 87 ? 3.654 -7.449 -13.711 1 87.19 87 ARG B N 1
ATOM 1520 C CA . ARG B 1 87 ? 4.945 -8.07 -13.984 1 87.19 87 ARG B CA 1
ATOM 1521 C C . ARG B 1 87 ? 4.879 -9.578 -13.789 1 87.19 87 ARG B C 1
ATOM 1523 O O . ARG B 1 87 ? 5.441 -10.336 -14.586 1 87.19 87 ARG B O 1
ATOM 1530 N N . ASP B 1 88 ? 4.25 -9.961 -12.711 1 87.31 88 ASP B N 1
ATOM 1531 C CA . ASP B 1 88 ? 4.113 -11.391 -12.453 1 87.31 88 ASP B CA 1
ATOM 1532 C C . ASP B 1 88 ? 3.289 -12.07 -13.539 1 87.31 88 ASP B C 1
ATOM 1534 O O . ASP B 1 88 ? 3.576 -13.203 -13.93 1 87.31 88 ASP B O 1
ATOM 1538 N N . ARG B 1 89 ? 2.328 -11.391 -14.047 1 86.69 89 ARG B N 1
ATOM 1539 C CA . ARG B 1 89 ? 1.534 -11.914 -15.148 1 86.69 89 ARG B CA 1
ATOM 1540 C C . ARG B 1 89 ? 2.398 -12.133 -16.391 1 86.69 89 ARG B C 1
ATOM 1542 O O . ARG B 1 89 ? 2.289 -13.172 -17.047 1 86.69 89 ARG B O 1
ATOM 1549 N N . ALA B 1 90 ? 3.148 -11.18 -16.672 1 84 90 ALA B N 1
ATOM 1550 C CA . ALA B 1 90 ? 4.023 -11.266 -17.828 1 84 90 ALA B CA 1
ATOM 1551 C C . ALA B 1 90 ? 4.992 -12.438 -17.703 1 84 90 ALA B C 1
ATOM 1553 O O . ALA B 1 90 ? 5.281 -13.125 -18.688 1 84 90 ALA B O 1
ATOM 1554 N N . ARG B 1 91 ? 5.41 -12.711 -16.578 1 81.31 91 ARG B N 1
ATOM 1555 C CA . ARG B 1 91 ? 6.336 -13.812 -16.328 1 81.31 91 ARG B CA 1
ATOM 1556 C C . ARG B 1 91 ? 5.637 -15.156 -16.484 1 81.31 91 ARG B C 1
ATOM 1558 O O . ARG B 1 91 ? 6.234 -16.125 -16.984 1 81.31 91 ARG B O 1
ATOM 1565 N N . GLN B 1 92 ? 4.422 -15.289 -15.953 1 77.19 92 GL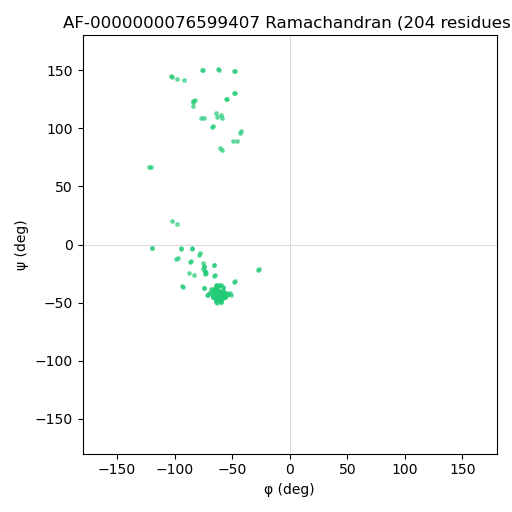N B N 1
ATOM 1566 C CA . GLN B 1 92 ? 3.648 -16.531 -16.062 1 77.19 92 GLN B CA 1
ATOM 1567 C C . GLN B 1 92 ? 3.338 -16.859 -17.516 1 77.19 92 GLN B C 1
ATOM 1569 O O . GLN B 1 92 ? 3.248 -18.031 -17.891 1 77.19 92 GLN B O 1
ATOM 1574 N N . ALA B 1 93 ? 3.129 -15.859 -18.219 1 72.56 93 ALA B N 1
ATOM 1575 C CA . ALA B 1 93 ? 2.826 -16.062 -19.641 1 72.56 93 ALA B CA 1
ATOM 1576 C C . ALA B 1 93 ? 4.023 -16.656 -20.375 1 72.56 93 ALA B C 1
ATOM 1578 O O . ALA B 1 93 ? 3.859 -17.359 -21.375 1 72.56 93 ALA B O 1
ATOM 1579 N N . PHE B 1 94 ? 5.172 -16.406 -19.906 1 65.56 94 PHE B N 1
ATOM 1580 C CA . PHE B 1 94 ? 6.367 -16.922 -20.562 1 65.56 94 PHE B CA 1
ATOM 1581 C C . PHE B 1 94 ? 6.848 -18.203 -19.891 1 65.56 94 PHE B C 1
ATOM 1583 O O . PHE B 1 94 ? 7.832 -18.797 -20.328 1 65.56 94 PHE B O 1
ATOM 1590 N N . ASP B 1 95 ? 6.223 -18.469 -18.672 1 57.41 95 ASP B N 1
ATOM 1591 C CA . ASP B 1 95 ? 6.633 -19.703 -18.016 1 57.41 95 ASP B CA 1
ATOM 1592 C C . ASP B 1 95 ? 6.184 -20.938 -18.797 1 57.41 95 ASP B C 1
ATOM 1594 O O . ASP B 1 95 ? 4.984 -21.156 -18.969 1 57.41 95 ASP B O 1
ATOM 1598 N N . PRO B 1 96 ? 7.059 -21.516 -19.516 1 54.28 96 PRO B N 1
ATOM 1599 C CA . PRO B 1 96 ? 6.809 -22.672 -20.375 1 54.28 96 PRO B CA 1
ATOM 1600 C C . PRO B 1 96 ? 6.023 -23.781 -19.672 1 54.28 96 PRO B C 1
ATOM 1602 O O . PRO B 1 96 ? 5.367 -24.594 -20.344 1 54.28 96 PRO B O 1
ATOM 1605 N N . ALA B 1 97 ? 6.168 -23.938 -18.453 1 53 97 ALA B N 1
ATOM 1606 C CA . ALA B 1 97 ? 5.551 -25.078 -17.766 1 53 97 ALA B CA 1
ATOM 1607 C C . ALA B 1 97 ? 4.051 -24.859 -17.594 1 53 97 ALA B C 1
ATOM 1609 O O . ALA B 1 97 ? 3.314 -25.797 -17.297 1 53 97 ALA B O 1
ATOM 1610 N N . HIS B 1 98 ? 3.543 -23.766 -17.719 1 47.91 98 HIS B N 1
ATOM 1611 C CA . HIS B 1 98 ? 2.107 -23.5 -17.703 1 47.91 98 HIS B CA 1
ATOM 1612 C C . HIS B 1 98 ? 1.656 -22.828 -18.984 1 47.91 98 HIS B C 1
ATOM 1614 O O . HIS B 1 98 ? 1.401 -21.625 -19.016 1 47.91 98 HIS B O 1
ATOM 1620 N N . PRO B 1 99 ? 1.765 -23.641 -20.047 1 47.16 99 PRO B N 1
ATOM 1621 C CA . PRO B 1 99 ? 1.39 -23.078 -21.344 1 47.16 99 PRO B CA 1
ATOM 1622 C C . PRO B 1 99 ? -0.087 -22.703 -21.422 1 47.16 99 PRO B C 1
ATOM 1624 O O . PRO B 1 99 ? -0.919 -23.297 -20.734 1 47.16 99 PRO B O 1
ATOM 1627 N N . ARG B 1 100 ? -0.494 -21.422 -21.531 1 46.94 100 ARG B N 1
ATOM 1628 C CA . ARG B 1 100 ? -1.887 -21.062 -21.781 1 46.94 100 ARG B CA 1
ATOM 1629 C C . ARG B 1 100 ? -2.496 -21.969 -22.844 1 46.94 100 ARG B C 1
ATOM 1631 O O . ARG B 1 100 ? -1.996 -22.047 -23.969 1 46.94 100 ARG B O 1
ATOM 1638 N N . VAL B 1 101 ? -3.18 -23 -22.422 1 41.22 101 VAL B N 1
ATOM 1639 C CA . VAL B 1 101 ? -3.951 -23.812 -23.359 1 41.22 101 VAL B CA 1
ATOM 1640 C C . VAL B 1 101 ? -4.984 -22.938 -24.078 1 41.22 101 VAL B C 1
ATOM 1642 O O . VAL B 1 101 ? -5.84 -22.328 -23.422 1 41.22 101 VAL B O 1
ATOM 1645 N N . ARG B 1 102 ? -4.586 -22.297 -25 1 40.12 102 ARG B N 1
ATOM 1646 C CA . ARG B 1 102 ? -5.574 -21.719 -25.922 1 40.12 102 ARG B CA 1
ATOM 1647 C C . ARG B 1 102 ? -6.625 -22.75 -26.297 1 40.12 102 ARG B C 1
ATOM 1649 O O . ARG B 1 102 ? -6.297 -23.812 -26.844 1 40.12 102 ARG B O 1
ATOM 1656 N N . TYR B 1 103 ? -7.676 -22.859 -25.547 1 35.31 103 TYR B N 1
ATOM 1657 C CA . TYR B 1 103 ? -8.719 -23.688 -26.141 1 35.31 103 TYR B CA 1
ATOM 1658 C C . TYR B 1 103 ? -9.102 -23.156 -27.516 1 35.31 103 TYR B C 1
ATOM 1660 O O . TYR B 1 103 ? -9.305 -21.953 -27.703 1 35.31 103 TYR B O 1
ATOM 1668 N N . PRO B 1 104 ? -9.008 -24.094 -28.5 1 41.28 104 PRO B N 1
ATOM 1669 C CA . PRO B 1 104 ? -9.445 -23.781 -29.859 1 41.28 104 PRO B CA 1
ATOM 1670 C C . PRO B 1 104 ? -10.875 -23.25 -29.906 1 41.28 104 PRO B C 1
ATOM 1672 O O . PRO B 1 104 ? -11.695 -23.578 -29.047 1 41.28 104 PRO B O 1
#

Organism: Saccharopolyspora spinosa (NCBI:txid60894)

Sequence (208 aa):
MTAADVPFSMYPRTTAVRIRDLMRRCAITHDHAERAALLERLAAELDRAARDLLDNRPTEECSRRELAAGLHGQAGMVRFFADLERRDRARQAFDPAHPRVRYPMTAADVPFSMYPRTTAVRIRDLMRRCAITHDHAERAALLERLAAELDRAARDLLDNRPTEECSRRELAAGLHGQAGMVRFFADLERRDRARQAFDPAHPRVRYP

Secondary structure (DSSP, 8-state):
--GGGS--TTS-HHHHHHHHHHHHHHHH---HHHHHHHHHHHHHHHHHHHHHHHH--SS-HHHHHHHHHHHHHHHHHHHHHHHHHHHHHHHHHH-TTS------/--GGGS--TTS-HHHHHHHHHHHHHHHH---HHHHHHHHHHHHHHHHHHHHHHHH--SS-HHHHHHHHHHHHHHHHHHHHHHHHHHHHHHHHHH-TTS------

pLDDT: mean 81.14, std 17.7, range [31.23, 97.12]